Protein AF-A0A8S3EP21-F1 (afdb_monomer)

Radius of gyration: 23.32 Å; Cα contacts (8 Å, |Δi|>4): 367; chains: 1; bounding box: 58×52×62 Å

pLDDT: mean 84.02, std 18.46, range [25.39, 96.81]

Foldseek 3Di:
DVVLVCCCLQCVAVQRVLVVVLVCVVVVNDLDPSNLVSLLCNLQVDQLLVVLLRCLLPQDDNHDGPQNSCVRSVRDDPPPSSVLVSCCNNPNLVVSVVVVPDDPPDDDDDDDDDDPPDPPVPVPPPSPDDADPDPPVVVCSSPQDPDNVSSSVLSVLLVCQQPDPDLVSLLCCCQVVVDAPSSHHPVNLLDLSNVVSNLVPPQLLRCLVCVLSCQQSVNCPPPHPSVVSLLVQLLDLVSCLSNLPALVSLVLSLQCLVVQADPDDGRGGDRDPSNSVSSVNSSVSNLQNDAEPQDAEEDDDDPDPQQVDDAPPPRRRHGNNNVSVSVVCSNVVHHPHYD

Sequence (339 aa):
QAAYNALPEICRIPTHLFMFIKYAHALGQNWGRAQRRAVSKWYTGQNASKLAMAITKYQNREGYSHRDILRLAHPATKDPLLCFLFDYITHGYAKAVENLNKPKESTRDDQSNDTTMEVNPEALEKTANLDDENEENEEIIKKKFVTIEQLKEFIGIVEKAKISTDEQELIAAIRQHHLVREHLPTNVLGSQSIWSALLENMPLTAMIRNLGKMSEIDLLKANSDAEGLVVKRLKNREQLQRARIHPFNVLVALETYKRGKGFKGKLEWKINSNVQTALEEAFYLSFKYVKPTNQRYLIGLDVSGSMSSSTINGSPTITPAVGSVAMCMVTVRTEPYTK

Nearest PDB structures (foldseek):
  1yvp-assembly2_B  TM=8.807E-01  e=3.274E-18  Xenopus laevis
  2i91-assembly1_A  TM=9.126E-01  e=1.205E-17  Xenopus laevis
  1yvp-assembly1_A  TM=8.868E-01  e=7.278E-18  Xenopus laevis
  2i91-assembly2_B  TM=9.051E-01  e=2.082E-17  Xenopus laevis
  2nvo-assembly1_A  TM=8.279E-01  e=9.750E-14  Deinococcus radiodurans

Structure (mmCIF, N/CA/C/O backbone):
data_AF-A0A8S3EP21-F1
#
_entry.id   AF-A0A8S3EP21-F1
#
loop_
_atom_site.group_PDB
_atom_site.id
_atom_site.type_symbol
_atom_site.label_atom_id
_atom_site.label_alt_id
_atom_site.label_comp_id
_atom_site.label_asym_id
_atom_site.label_entity_id
_atom_site.label_seq_id
_atom_site.pdbx_PDB_ins_code
_atom_site.Cartn_x
_atom_site.Cartn_y
_atom_site.Cartn_z
_atom_site.occupancy
_atom_site.B_iso_or_equiv
_atom_site.auth_seq_id
_atom_site.auth_comp_id
_atom_site.auth_asym_id
_atom_site.auth_atom_id
_atom_site.pdbx_PDB_model_num
ATOM 1 N N . GLN A 1 1 ? 5.538 -18.781 -24.351 1.00 77.94 1 GLN A N 1
ATOM 2 C CA . GLN A 1 1 ? 5.186 -17.455 -24.911 1.00 77.94 1 GLN A CA 1
ATOM 3 C C . GLN A 1 1 ? 3.947 -16.846 -24.248 1.00 77.94 1 GLN A C 1
ATOM 5 O O . GLN A 1 1 ? 4.048 -15.718 -23.789 1.00 77.94 1 GLN A O 1
ATOM 10 N N . ALA A 1 2 ? 2.824 -17.571 -24.134 1.00 89.00 2 ALA A N 1
ATOM 11 C CA . ALA A 1 2 ? 1.587 -17.057 -23.522 1.00 89.00 2 ALA A CA 1
ATOM 12 C C . ALA A 1 2 ? 1.776 -16.486 -22.099 1.00 89.00 2 ALA A C 1
ATOM 14 O O . ALA A 1 2 ? 1.357 -15.364 -21.840 1.00 89.00 2 ALA A O 1
ATOM 15 N N . ALA A 1 3 ? 2.506 -17.190 -21.224 1.00 88.56 3 ALA A N 1
ATOM 16 C CA . ALA A 1 3 ? 2.791 -16.718 -19.863 1.00 88.56 3 ALA A CA 1
ATOM 17 C C . ALA A 1 3 ? 3.493 -15.344 -19.821 1.00 88.56 3 ALA A C 1
ATOM 19 O O . ALA A 1 3 ? 3.127 -14.483 -19.032 1.00 88.56 3 ALA A O 1
ATOM 20 N N . TYR A 1 4 ? 4.467 -15.106 -20.708 1.00 91.50 4 TYR A N 1
ATOM 21 C CA . TYR A 1 4 ? 5.163 -13.817 -20.789 1.00 91.50 4 TYR A CA 1
ATOM 22 C C . TYR A 1 4 ? 4.302 -12.706 -21.397 1.00 91.50 4 TYR A C 1
ATOM 24 O O . TYR A 1 4 ? 4.497 -11.540 -21.066 1.00 91.50 4 TYR A O 1
ATOM 32 N N . ASN A 1 5 ? 3.352 -13.047 -22.271 1.00 89.25 5 ASN A N 1
ATOM 33 C CA . ASN A 1 5 ? 2.430 -12.067 -22.840 1.00 89.25 5 ASN A CA 1
ATOM 34 C C . ASN A 1 5 ? 1.431 -11.554 -21.789 1.00 89.25 5 ASN A C 1
ATOM 36 O O . ASN A 1 5 ? 1.095 -10.377 -21.826 1.00 89.25 5 ASN A O 1
ATOM 40 N N . ALA A 1 6 ? 1.033 -12.399 -20.832 1.00 91.62 6 ALA A N 1
ATOM 41 C CA . ALA A 1 6 ? 0.159 -12.031 -19.714 1.00 91.62 6 ALA A CA 1
ATOM 42 C C . ALA A 1 6 ? 0.880 -11.256 -18.589 1.00 91.62 6 ALA A C 1
ATOM 44 O O . ALA A 1 6 ? 0.248 -10.795 -17.639 1.00 91.62 6 ALA A O 1
ATOM 45 N N . LEU A 1 7 ? 2.210 -11.098 -18.668 1.00 90.31 7 LEU A N 1
ATOM 46 C CA . LEU A 1 7 ? 3.007 -10.477 -17.607 1.00 90.31 7 LEU A CA 1
ATOM 47 C C . LEU A 1 7 ? 2.536 -9.053 -17.241 1.00 90.31 7 LEU A C 1
ATOM 49 O O . LEU A 1 7 ? 2.425 -8.788 -16.047 1.00 90.31 7 LEU A O 1
ATOM 53 N N . PRO A 1 8 ? 2.221 -8.138 -18.185 1.00 88.00 8 PRO A N 1
ATOM 54 C CA . PRO A 1 8 ? 1.735 -6.798 -17.837 1.00 88.00 8 PRO A CA 1
ATOM 55 C C . PRO A 1 8 ? 0.382 -6.792 -17.112 1.00 88.00 8 PRO A C 1
ATOM 57 O O . PRO A 1 8 ? 0.152 -5.930 -16.268 1.00 88.00 8 PRO A O 1
ATOM 60 N N . GLU A 1 9 ? -0.487 -7.763 -17.400 1.00 86.31 9 GLU A N 1
ATOM 61 C CA . GLU A 1 9 ? -1.822 -7.879 -16.795 1.00 86.31 9 GLU A CA 1
ATOM 62 C C . GLU A 1 9 ? -1.757 -8.431 -15.362 1.00 86.31 9 GLU A C 1
ATOM 64 O O . GLU A 1 9 ? -2.497 -7.999 -14.473 1.00 86.31 9 GLU A O 1
ATOM 69 N N . ILE A 1 10 ? -0.842 -9.376 -15.120 1.00 89.25 10 ILE A N 1
ATOM 70 C CA . ILE A 1 10 ? -0.650 -10.021 -13.814 1.00 89.25 10 ILE A CA 1
ATOM 71 C C . ILE A 1 10 ? 0.240 -9.154 -12.911 1.00 89.25 10 ILE A C 1
ATOM 73 O O . ILE A 1 10 ? -0.091 -8.857 -11.756 1.00 89.25 10 ILE A O 1
ATOM 77 N N . CYS A 1 11 ? 1.389 -8.710 -13.424 1.00 91.62 11 CYS A N 1
ATOM 78 C CA . CYS A 1 11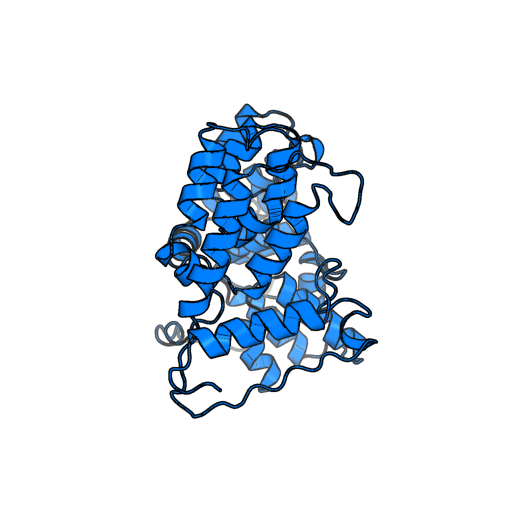 ? 2.366 -7.935 -12.669 1.00 91.62 11 CYS A CA 1
ATOM 79 C C . CYS A 1 11 ? 2.021 -6.442 -12.671 1.00 91.62 11 CYS A C 1
ATOM 81 O O . CYS A 1 11 ? 2.746 -5.628 -13.218 1.00 91.62 11 CYS A O 1
ATOM 83 N N . ARG A 1 12 ? 0.919 -6.051 -12.038 1.00 84.94 12 ARG A N 1
ATOM 84 C CA . ARG A 1 12 ? 0.411 -4.665 -12.100 1.00 84.94 12 ARG A CA 1
ATOM 85 C C . ARG A 1 12 ? 1.266 -3.632 -11.359 1.00 84.94 12 ARG A C 1
ATOM 87 O O . ARG A 1 12 ? 1.253 -2.456 -11.714 1.00 84.94 12 ARG A O 1
ATOM 94 N N . ILE A 1 13 ? 2.007 -4.064 -10.337 1.00 89.12 13 ILE A N 1
ATOM 95 C CA . ILE A 1 13 ? 2.903 -3.222 -9.527 1.00 89.12 13 ILE A CA 1
ATOM 96 C C . ILE A 1 13 ? 4.311 -3.833 -9.442 1.00 89.12 13 ILE A C 1
ATOM 98 O O . ILE A 1 13 ? 4.450 -5.051 -9.605 1.00 89.12 13 ILE A O 1
ATOM 102 N N . PRO A 1 14 ? 5.352 -3.041 -9.104 1.00 92.56 14 PRO A N 1
ATOM 103 C CA . PRO A 1 14 ? 6.722 -3.540 -8.970 1.00 92.56 14 PRO A CA 1
ATOM 104 C C . PRO A 1 14 ? 6.869 -4.755 -8.053 1.00 92.56 14 PRO A C 1
ATOM 106 O O . PRO A 1 14 ? 7.599 -5.683 -8.383 1.00 92.56 14 PRO A O 1
ATOM 109 N N . THR A 1 15 ? 6.123 -4.810 -6.944 1.00 90.38 15 THR A N 1
ATOM 110 C CA . THR A 1 15 ? 6.132 -5.965 -6.032 1.00 90.38 15 THR A CA 1
ATOM 111 C C . THR A 1 15 ? 5.784 -7.270 -6.749 1.00 90.38 15 THR A C 1
ATOM 113 O O . THR A 1 15 ? 6.448 -8.276 -6.527 1.00 90.38 15 THR A O 1
ATOM 116 N N . HIS A 1 16 ? 4.783 -7.267 -7.638 1.00 93.75 16 HIS A N 1
ATOM 117 C CA . HIS A 1 16 ? 4.395 -8.467 -8.386 1.00 93.75 16 HIS A CA 1
ATOM 118 C C . HIS A 1 16 ? 5.477 -8.865 -9.390 1.00 93.75 16 HIS A C 1
ATOM 120 O O . HIS A 1 16 ? 5.743 -10.051 -9.561 1.00 93.75 16 HIS A O 1
ATOM 126 N N . LEU A 1 17 ? 6.115 -7.884 -10.038 1.00 95.19 17 LEU A N 1
ATOM 127 C CA . LEU A 1 17 ? 7.221 -8.133 -10.959 1.00 95.19 17 LEU A CA 1
ATOM 128 C C . LEU A 1 17 ? 8.426 -8.739 -10.227 1.00 95.19 17 LEU A C 1
ATOM 130 O O . LEU A 1 17 ? 8.974 -9.742 -10.673 1.00 95.19 17 LEU A O 1
ATOM 134 N N . PHE A 1 18 ? 8.828 -8.167 -9.091 1.00 96.06 18 PHE A N 1
ATOM 135 C CA . PHE A 1 18 ? 9.949 -8.682 -8.301 1.00 96.06 18 PHE A CA 1
ATOM 136 C C . PHE A 1 18 ? 9.649 -10.067 -7.725 1.00 96.06 18 PHE A C 1
ATOM 138 O O . PHE A 1 18 ? 10.509 -10.943 -7.759 1.00 96.06 18 PHE A O 1
ATOM 145 N N . MET A 1 19 ? 8.412 -10.301 -7.284 1.00 94.56 19 MET A N 1
ATOM 146 C CA . MET A 1 19 ? 7.954 -11.617 -6.846 1.00 94.56 19 MET A CA 1
ATOM 147 C C . MET A 1 19 ? 7.993 -12.643 -7.985 1.00 94.56 19 MET A C 1
ATOM 149 O O . MET A 1 19 ? 8.510 -13.742 -7.796 1.00 94.56 19 MET A O 1
ATOM 153 N N . PHE A 1 20 ? 7.523 -12.279 -9.183 1.00 95.00 20 PHE A N 1
ATOM 154 C CA . PHE A 1 20 ? 7.635 -13.121 -10.375 1.00 95.00 20 PHE A CA 1
ATOM 155 C C . PHE A 1 20 ? 9.095 -13.487 -10.669 1.00 95.00 20 PHE A C 1
ATOM 157 O O . PHE A 1 20 ? 9.397 -14.658 -10.878 1.00 95.00 20 PHE A O 1
ATOM 164 N N . ILE A 1 21 ? 10.010 -12.514 -10.633 1.00 94.62 21 ILE A N 1
ATOM 165 C CA . ILE A 1 21 ? 11.438 -12.741 -10.900 1.00 94.62 21 ILE A CA 1
ATOM 166 C C . ILE A 1 21 ? 12.061 -13.649 -9.835 1.00 94.62 21 ILE A C 1
ATOM 168 O O . ILE A 1 21 ? 12.769 -14.591 -10.189 1.00 94.62 21 ILE A O 1
ATOM 172 N N . LYS A 1 22 ? 11.753 -13.423 -8.552 1.00 94.69 22 LYS A N 1
ATOM 173 C CA . LYS A 1 22 ? 12.195 -14.279 -7.444 1.00 94.69 22 LYS A CA 1
ATOM 174 C C . LYS A 1 22 ? 11.755 -15.727 -7.645 1.00 94.69 22 LYS A C 1
ATOM 176 O O . LYS A 1 22 ? 12.577 -16.632 -7.518 1.00 94.69 22 LYS A O 1
ATOM 181 N N . TYR A 1 23 ? 10.482 -15.954 -7.970 1.00 94.81 23 TYR A N 1
ATOM 182 C CA . TYR A 1 23 ? 9.971 -17.306 -8.196 1.00 94.81 23 TYR A CA 1
ATOM 183 C C . TYR A 1 23 ? 10.526 -17.936 -9.472 1.00 94.81 23 TYR A C 1
ATOM 185 O O . TYR A 1 23 ? 10.895 -19.104 -9.446 1.00 94.81 23 TYR A O 1
ATOM 193 N N . ALA A 1 24 ? 10.658 -17.178 -10.562 1.00 92.44 24 ALA A N 1
ATOM 194 C CA . ALA A 1 24 ? 11.292 -17.666 -11.783 1.00 92.44 24 ALA A CA 1
ATOM 195 C C . ALA A 1 24 ? 12.728 -18.139 -11.502 1.00 92.44 24 ALA A C 1
ATOM 197 O O . ALA A 1 24 ? 13.085 -19.262 -11.856 1.00 92.44 24 ALA A O 1
ATOM 198 N N . HIS A 1 25 ? 13.515 -17.332 -10.785 1.00 91.69 25 HIS A N 1
ATOM 199 C CA . HIS A 1 25 ? 14.870 -17.693 -10.374 1.00 91.69 25 HIS A CA 1
ATOM 200 C C . HIS A 1 25 ? 14.891 -18.929 -9.460 1.00 91.69 25 HIS A C 1
ATOM 202 O O . HIS A 1 25 ? 15.683 -19.841 -9.679 1.00 91.69 25 HIS A O 1
ATOM 208 N N . ALA A 1 26 ? 13.995 -19.006 -8.468 1.00 92.94 26 ALA A N 1
ATOM 209 C CA . ALA A 1 26 ? 13.882 -20.166 -7.577 1.00 92.94 26 ALA A CA 1
ATOM 210 C C . ALA A 1 26 ? 13.518 -21.467 -8.319 1.00 92.94 26 ALA A C 1
ATOM 212 O O . ALA A 1 26 ? 13.905 -22.549 -7.889 1.00 92.94 26 ALA A O 1
ATOM 213 N N . LEU A 1 27 ? 12.814 -21.362 -9.450 1.00 94.00 27 LEU A N 1
ATOM 214 C CA . LEU A 1 27 ? 12.491 -22.475 -10.348 1.00 94.00 27 LEU A CA 1
ATOM 215 C C . LEU A 1 27 ? 13.606 -22.777 -11.370 1.00 94.00 27 LEU A C 1
ATOM 217 O O . LEU A 1 27 ? 13.388 -23.542 -12.309 1.00 94.00 27 LEU A O 1
ATOM 221 N N . GLY A 1 28 ? 14.786 -22.167 -11.227 1.00 90.56 28 GLY A N 1
ATOM 222 C CA . GLY A 1 28 ? 15.932 -22.375 -12.115 1.00 90.56 28 GLY A CA 1
ATOM 223 C C . GLY A 1 28 ? 15.832 -21.656 -13.464 1.00 90.56 28 GLY A C 1
ATOM 224 O O . GLY A 1 28 ? 16.616 -21.943 -14.369 1.00 90.56 28 GLY A O 1
ATOM 225 N N . GLN A 1 29 ? 14.883 -20.727 -13.637 1.00 88.44 29 GLN A N 1
ATOM 226 C CA . GLN A 1 29 ? 14.823 -19.906 -14.845 1.00 88.44 29 GLN A CA 1
ATOM 227 C C . GLN A 1 29 ? 15.913 -18.836 -14.806 1.00 88.44 29 GLN A C 1
ATOM 229 O O . GLN A 1 29 ? 15.960 -17.990 -13.912 1.00 88.44 29 GLN A O 1
ATOM 234 N N . ASN A 1 30 ? 16.764 -18.855 -15.828 1.00 87.69 30 ASN A N 1
ATOM 235 C CA . ASN A 1 30 ? 17.779 -17.835 -16.057 1.00 87.69 30 ASN A CA 1
ATOM 236 C C . ASN A 1 30 ? 17.255 -16.738 -16.992 1.00 87.69 30 ASN A C 1
ATOM 238 O O . ASN A 1 30 ? 16.253 -16.905 -17.688 1.00 87.69 30 ASN A O 1
ATOM 242 N N . TRP A 1 31 ? 17.981 -15.620 -17.069 1.00 91.81 31 TRP A N 1
ATOM 243 C CA . TRP A 1 31 ? 17.660 -14.481 -17.936 1.00 91.81 31 TRP A CA 1
ATOM 244 C C . TRP A 1 31 ? 17.841 -14.790 -19.428 1.00 91.81 31 TRP A C 1
ATOM 246 O O . TRP A 1 31 ? 18.751 -14.285 -20.081 1.00 91.81 31 TRP A O 1
ATOM 256 N N . GLY A 1 32 ? 16.952 -15.605 -19.993 1.00 91.50 32 GLY A N 1
ATOM 257 C CA . GLY A 1 32 ? 16.868 -15.874 -21.425 1.00 91.50 32 GLY A CA 1
ATOM 258 C C . GLY A 1 32 ? 16.260 -14.710 -22.217 1.00 91.50 32 GLY A C 1
ATOM 259 O O . GLY A 1 32 ? 15.694 -13.763 -21.663 1.00 91.50 32 GLY A O 1
ATOM 260 N N . ARG A 1 33 ? 16.327 -14.796 -23.552 1.00 92.56 33 ARG A N 1
ATOM 261 C CA . ARG A 1 33 ? 15.808 -13.760 -24.469 1.00 92.56 33 ARG A CA 1
ATOM 262 C C . ARG A 1 33 ? 14.326 -13.440 -24.218 1.00 92.56 33 ARG A C 1
ATOM 264 O O . ARG A 1 33 ? 13.946 -12.273 -24.254 1.00 92.56 33 ARG A O 1
ATOM 271 N N . ALA A 1 34 ? 13.507 -14.458 -23.940 1.00 92.38 34 ALA A N 1
ATOM 272 C CA . ALA A 1 34 ? 12.074 -14.294 -23.696 1.00 92.38 34 ALA A CA 1
ATOM 273 C C . ALA A 1 34 ? 11.788 -13.487 -22.419 1.00 92.38 34 ALA A C 1
ATOM 275 O O . ALA A 1 34 ? 11.029 -12.522 -22.473 1.00 92.38 34 ALA A O 1
ATOM 276 N N . GLN A 1 35 ? 12.447 -13.823 -21.304 1.00 93.81 35 GLN A N 1
ATOM 277 C CA . GLN A 1 35 ? 12.286 -13.107 -20.038 1.00 93.81 35 GLN A CA 1
ATOM 278 C C . GLN A 1 35 ? 12.766 -11.660 -20.139 1.00 93.81 35 GLN A C 1
ATOM 280 O O . GLN A 1 35 ? 12.032 -10.757 -19.745 1.00 93.81 35 GLN A O 1
ATOM 285 N N . ARG A 1 36 ? 13.946 -11.422 -20.733 1.00 95.06 36 ARG A N 1
ATOM 286 C CA . ARG A 1 36 ? 14.453 -10.058 -20.962 1.00 95.06 36 ARG A CA 1
ATOM 287 C C . ARG A 1 36 ? 13.463 -9.226 -21.770 1.00 95.06 36 ARG A C 1
ATOM 289 O O . ARG A 1 36 ? 13.109 -8.132 -21.353 1.00 95.06 36 ARG A O 1
ATOM 296 N N . ARG A 1 37 ? 12.941 -9.770 -22.877 1.00 94.62 37 ARG A N 1
ATOM 297 C CA . ARG A 1 37 ? 11.952 -9.075 -23.717 1.00 94.62 37 ARG A CA 1
ATOM 298 C C . ARG A 1 37 ? 10.654 -8.780 -22.963 1.00 94.62 37 ARG A C 1
ATOM 300 O O . ARG A 1 37 ? 10.127 -7.680 -23.091 1.00 94.62 37 ARG A O 1
ATOM 307 N N . ALA A 1 38 ? 10.142 -9.740 -22.195 1.00 94.94 38 ALA A N 1
ATOM 308 C CA . ALA A 1 38 ? 8.898 -9.583 -21.446 1.00 94.94 38 ALA A CA 1
ATOM 309 C C . ALA A 1 38 ? 9.020 -8.520 -20.348 1.00 94.94 38 ALA A C 1
ATOM 311 O O . ALA A 1 38 ? 8.172 -7.637 -20.245 1.00 94.94 38 ALA A O 1
ATOM 312 N N . VAL A 1 39 ? 10.107 -8.566 -19.573 1.00 95.50 39 VAL A N 1
ATOM 313 C CA . VAL A 1 39 ? 10.380 -7.586 -18.517 1.00 95.50 39 VAL A CA 1
ATOM 314 C C . VAL A 1 39 ? 10.677 -6.211 -19.114 1.00 95.50 39 VAL A C 1
ATOM 316 O O . VAL A 1 39 ? 10.164 -5.217 -18.613 1.00 95.50 39 VAL A O 1
ATOM 319 N N . SER A 1 40 ? 11.420 -6.125 -20.219 1.00 95.44 40 SER A N 1
ATOM 320 C CA . SER A 1 40 ? 11.638 -4.842 -20.898 1.00 95.44 40 SER A CA 1
ATOM 321 C C . SER A 1 40 ? 10.335 -4.234 -21.399 1.00 95.44 40 SER A C 1
ATOM 323 O O . SER A 1 40 ? 10.082 -3.063 -21.130 1.00 95.44 40 SER A O 1
A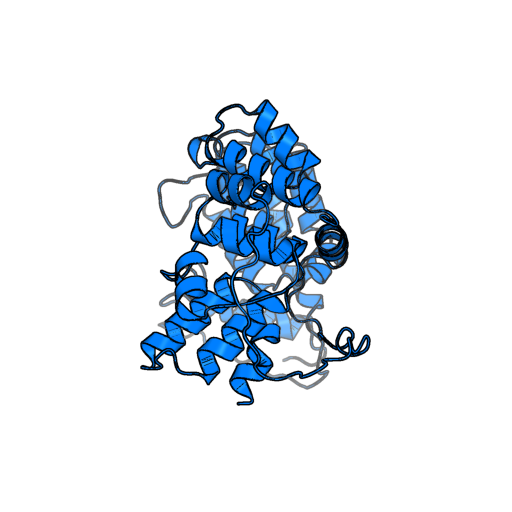TOM 325 N N . LYS A 1 41 ? 9.461 -5.036 -22.025 1.00 94.81 41 LYS A N 1
ATOM 326 C CA . LYS A 1 41 ? 8.119 -4.595 -22.435 1.00 94.81 41 LYS A CA 1
ATOM 327 C C . LYS A 1 41 ? 7.283 -4.124 -21.243 1.00 94.81 41 LYS A C 1
ATOM 329 O O . LYS A 1 41 ? 6.510 -3.183 -21.382 1.00 94.81 41 LYS A O 1
ATOM 334 N N . TRP A 1 42 ? 7.445 -4.755 -20.079 1.00 95.31 42 TRP A N 1
ATOM 335 C CA . TRP A 1 42 ? 6.755 -4.333 -18.866 1.00 95.31 42 TRP A CA 1
ATOM 336 C C . TRP A 1 42 ? 7.117 -2.907 -18.460 1.00 95.31 42 TRP A C 1
ATOM 338 O O . TRP A 1 42 ? 6.217 -2.190 -18.060 1.00 95.31 42 TRP A O 1
ATOM 348 N N . TYR A 1 43 ? 8.383 -2.488 -18.571 1.00 95.69 43 TYR A N 1
ATOM 349 C CA . TYR A 1 43 ? 8.792 -1.110 -18.264 1.00 95.69 43 TYR A CA 1
ATOM 350 C C . TYR A 1 43 ? 8.418 -0.130 -19.374 1.00 95.69 43 TYR A C 1
ATOM 352 O O . TYR A 1 43 ? 7.892 0.942 -19.089 1.00 95.69 43 TYR A O 1
ATOM 360 N N . THR A 1 44 ? 8.692 -0.483 -20.632 1.00 94.94 44 THR A N 1
ATOM 361 C CA . THR A 1 44 ? 8.493 0.428 -21.770 1.00 94.94 44 THR A CA 1
ATOM 362 C C . THR A 1 44 ? 7.025 0.633 -22.128 1.00 94.94 44 THR A C 1
ATOM 364 O O . THR A 1 44 ? 6.695 1.627 -22.760 1.00 94.94 44 THR A O 1
ATOM 367 N N . GLY A 1 45 ? 6.142 -0.282 -21.718 1.00 91.19 45 GLY A N 1
ATOM 368 C CA . GLY A 1 45 ? 4.696 -0.151 -21.883 1.00 91.19 45 GLY A CA 1
ATOM 369 C C . GLY A 1 45 ? 3.994 0.650 -20.782 1.00 91.19 45 GLY A C 1
ATOM 370 O O . GLY A 1 45 ? 2.778 0.803 -20.851 1.00 91.19 45 GLY A O 1
ATOM 371 N N . GLN A 1 46 ? 4.705 1.129 -19.754 1.00 88.94 46 GLN A N 1
ATOM 372 C CA . GLN A 1 46 ? 4.087 1.924 -18.687 1.00 88.94 46 GLN A CA 1
ATOM 373 C C . GLN A 1 46 ? 3.958 3.387 -19.089 1.00 88.94 46 GLN A C 1
ATOM 375 O O . GLN A 1 46 ? 4.841 3.960 -19.721 1.00 88.94 46 GLN A O 1
ATOM 380 N N . ASN A 1 47 ? 2.907 4.032 -18.589 1.00 90.06 47 ASN A N 1
ATOM 381 C CA . ASN A 1 47 ? 2.856 5.486 -18.532 1.00 90.06 47 ASN A CA 1
ATOM 382 C C . ASN A 1 47 ? 3.950 6.004 -17.577 1.00 90.06 47 ASN A C 1
ATOM 384 O O . ASN A 1 47 ? 4.064 5.525 -16.444 1.00 90.06 47 ASN A O 1
ATOM 388 N N . ALA A 1 48 ? 4.726 6.999 -18.015 1.00 90.88 48 ALA A N 1
ATOM 389 C CA . ALA A 1 48 ? 5.853 7.530 -17.252 1.00 90.88 48 ALA A CA 1
ATOM 390 C C . ALA A 1 48 ? 5.455 8.049 -15.862 1.00 90.88 48 ALA A C 1
ATOM 392 O O . ALA A 1 48 ? 6.176 7.825 -14.893 1.00 90.88 48 ALA A O 1
ATOM 393 N N . SER A 1 49 ? 4.278 8.662 -15.724 1.00 88.19 49 SER A N 1
ATOM 394 C CA . SER A 1 49 ? 3.804 9.172 -14.436 1.00 88.19 49 SER A CA 1
ATOM 395 C C . SER A 1 49 ? 3.435 8.069 -13.455 1.00 88.19 49 SER A C 1
ATOM 397 O O . SER A 1 49 ? 3.816 8.118 -12.281 1.00 88.19 49 SER A O 1
ATOM 399 N N . LYS A 1 50 ? 2.765 7.023 -13.948 1.00 87.56 50 LYS A N 1
ATOM 400 C CA . LYS A 1 50 ? 2.489 5.818 -13.158 1.00 87.56 50 LYS A CA 1
ATOM 401 C C . LYS A 1 50 ? 3.789 5.125 -12.750 1.00 87.56 50 LYS A C 1
ATOM 403 O O . LYS A 1 50 ? 3.933 4.737 -11.590 1.00 87.56 50 LYS A O 1
ATOM 408 N N . LEU A 1 51 ? 4.743 5.005 -13.676 1.00 91.56 51 LEU A N 1
ATOM 409 C CA . LEU A 1 51 ? 6.033 4.385 -13.395 1.00 91.56 51 LEU A CA 1
ATOM 410 C C . LEU A 1 51 ? 6.825 5.189 -12.360 1.00 91.56 51 LEU A C 1
ATOM 412 O O . LEU A 1 51 ? 7.322 4.587 -11.416 1.00 91.56 51 LEU A O 1
ATOM 416 N N . ALA A 1 52 ? 6.881 6.518 -12.475 1.00 93.06 52 ALA A N 1
ATOM 417 C CA . ALA A 1 52 ? 7.569 7.395 -11.528 1.00 93.06 52 ALA A CA 1
ATOM 418 C C . ALA A 1 52 ? 7.070 7.189 -10.091 1.00 93.06 52 ALA A C 1
ATOM 420 O O . ALA A 1 52 ? 7.867 6.922 -9.197 1.00 93.06 52 ALA A O 1
ATOM 421 N N . MET A 1 53 ? 5.749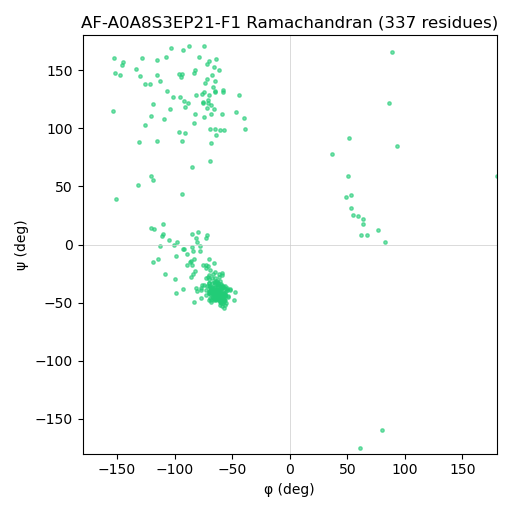 7.214 -9.885 1.00 89.44 53 MET A N 1
ATOM 422 C CA . MET A 1 53 ? 5.148 6.943 -8.575 1.00 89.44 53 MET A CA 1
ATOM 423 C C . MET A 1 53 ? 5.451 5.517 -8.085 1.00 89.44 53 MET A C 1
ATOM 425 O O . MET A 1 53 ? 5.711 5.294 -6.902 1.00 89.44 53 MET A O 1
ATOM 429 N N . ALA A 1 54 ? 5.424 4.527 -8.981 1.00 90.38 54 ALA A N 1
ATOM 430 C CA . ALA A 1 54 ? 5.668 3.135 -8.625 1.00 90.38 54 ALA A CA 1
ATOM 431 C C . ALA A 1 54 ? 7.124 2.883 -8.195 1.00 90.38 54 ALA A C 1
ATOM 433 O O . ALA A 1 54 ? 7.342 2.232 -7.173 1.00 90.38 54 ALA A O 1
ATOM 434 N N . ILE A 1 55 ? 8.109 3.413 -8.929 1.00 93.12 55 ILE A N 1
ATOM 435 C CA . ILE A 1 55 ? 9.536 3.199 -8.636 1.00 93.12 55 ILE A CA 1
ATOM 436 C C . ILE A 1 55 ? 9.975 3.927 -7.364 1.00 93.12 55 ILE A C 1
ATOM 438 O O . ILE A 1 55 ? 10.820 3.415 -6.628 1.00 93.12 55 ILE A O 1
ATOM 442 N N . THR A 1 56 ? 9.391 5.094 -7.068 1.00 92.81 56 THR A N 1
ATOM 443 C CA . THR A 1 56 ? 9.724 5.850 -5.856 1.00 92.81 56 THR A CA 1
ATOM 444 C C . THR A 1 56 ? 9.090 5.234 -4.616 1.00 92.81 56 THR A C 1
ATOM 446 O O . THR A 1 56 ? 9.724 5.221 -3.560 1.00 92.81 56 THR A O 1
ATOM 449 N N . LYS A 1 57 ? 7.883 4.668 -4.751 1.00 90.31 57 LYS A N 1
ATOM 450 C CA . LYS A 1 57 ? 7.155 3.977 -3.678 1.00 90.31 57 LYS A CA 1
ATOM 451 C C . LYS A 1 57 ? 7.695 2.570 -3.391 1.00 90.31 57 LYS A C 1
ATOM 453 O O . LYS A 1 57 ? 7.771 2.150 -2.236 1.00 90.31 57 LYS A O 1
ATOM 458 N N . TYR A 1 58 ? 8.068 1.822 -4.428 1.00 91.25 58 TYR A N 1
ATOM 459 C CA . TYR A 1 58 ? 8.498 0.421 -4.343 1.00 91.25 58 TYR A CA 1
ATOM 460 C C . TYR A 1 58 ? 9.942 0.236 -4.824 1.00 91.25 58 TYR A C 1
ATOM 462 O O . TYR A 1 58 ? 10.218 -0.593 -5.683 1.00 91.25 58 TYR A O 1
ATOM 470 N N . GLN A 1 59 ? 10.881 0.979 -4.234 1.00 90.25 59 GLN A N 1
ATOM 471 C CA . GLN A 1 59 ? 12.293 0.989 -4.654 1.00 90.25 59 GLN A CA 1
ATOM 472 C C . GLN A 1 59 ? 12.942 -0.404 -4.692 1.00 90.25 59 GLN A C 1
ATOM 474 O O . GLN A 1 59 ? 13.742 -0.702 -5.583 1.00 90.25 59 GLN A O 1
ATOM 479 N N . ASN A 1 60 ? 12.589 -1.257 -3.727 1.00 92.06 60 ASN A N 1
ATOM 480 C CA . ASN A 1 60 ? 12.988 -2.658 -3.667 1.00 92.06 60 ASN A CA 1
ATOM 481 C C . ASN A 1 60 ? 11.889 -3.515 -3.023 1.00 92.06 60 ASN A C 1
ATOM 483 O O . ASN A 1 60 ? 11.194 -3.052 -2.120 1.00 92.06 60 ASN A O 1
ATOM 487 N N . ARG A 1 61 ? 11.720 -4.763 -3.466 1.00 92.00 61 ARG A N 1
ATOM 488 C CA . ARG A 1 61 ? 10.961 -5.825 -2.770 1.00 92.00 61 ARG A CA 1
ATOM 489 C C . ARG A 1 61 ? 11.530 -7.176 -3.177 1.00 92.00 61 ARG A C 1
ATOM 491 O O . ARG A 1 61 ? 12.187 -7.284 -4.205 1.00 92.00 61 ARG A O 1
ATOM 498 N N . GLU A 1 62 ? 11.263 -8.207 -2.379 1.00 91.69 62 GLU A N 1
ATOM 499 C CA . GLU A 1 62 ? 11.633 -9.590 -2.716 1.00 91.69 62 GLU A CA 1
ATOM 500 C C . GLU A 1 62 ? 13.131 -9.794 -3.027 1.00 91.69 62 GLU A C 1
ATOM 502 O O . GLU A 1 62 ? 13.497 -10.727 -3.733 1.00 91.69 62 GLU A O 1
ATOM 507 N N . GLY A 1 63 ? 14.001 -8.927 -2.491 1.00 92.38 63 GLY A N 1
ATOM 508 C CA . GLY A 1 63 ? 15.451 -8.962 -2.719 1.00 92.38 63 GLY A CA 1
ATOM 509 C C . GLY A 1 63 ? 15.933 -8.285 -4.008 1.00 92.38 63 GLY A C 1
ATOM 510 O O . GLY A 1 63 ? 17.132 -8.287 -4.256 1.00 92.38 63 GLY A O 1
ATOM 511 N N . TYR A 1 64 ? 15.041 -7.681 -4.799 1.00 94.94 64 TYR A N 1
ATOM 512 C CA . TYR A 1 64 ? 15.385 -6.986 -6.041 1.00 94.94 64 TYR A CA 1
ATOM 513 C C . TYR A 1 64 ? 15.086 -5.490 -5.955 1.00 94.94 64 TYR A C 1
ATOM 515 O O . TYR A 1 64 ? 14.093 -5.076 -5.350 1.00 94.94 64 TYR A O 1
ATOM 523 N N . SER A 1 65 ? 15.919 -4.683 -6.612 1.00 96.50 65 SER A N 1
ATOM 524 C CA . SER A 1 65 ? 15.638 -3.279 -6.913 1.00 96.50 65 SER A CA 1
ATOM 525 C C . SER A 1 65 ? 15.336 -3.077 -8.398 1.00 96.50 65 SER A C 1
ATOM 527 O O . SER A 1 65 ? 15.726 -3.881 -9.248 1.00 96.50 65 SER A O 1
ATOM 529 N N . HIS A 1 66 ? 14.703 -1.953 -8.744 1.00 96.69 66 HIS A N 1
ATOM 530 C CA . HIS A 1 66 ? 14.517 -1.576 -10.150 1.00 96.69 66 HIS A CA 1
ATOM 531 C C . HIS A 1 66 ? 15.846 -1.505 -10.916 1.00 96.69 66 HIS A C 1
ATOM 533 O O . HIS A 1 66 ? 15.911 -1.918 -12.071 1.00 96.69 66 HIS A O 1
ATOM 539 N N . ARG A 1 67 ? 16.923 -1.057 -10.260 1.00 96.75 67 ARG A N 1
ATOM 540 C CA . ARG A 1 67 ? 18.264 -0.978 -10.847 1.00 96.75 67 ARG A CA 1
ATOM 541 C C . ARG A 1 67 ? 18.790 -2.343 -11.273 1.00 96.75 67 ARG A C 1
ATOM 543 O O . ARG A 1 67 ? 19.347 -2.463 -12.362 1.00 96.75 67 ARG A O 1
ATOM 550 N N . ASP A 1 68 ? 18.593 -3.360 -10.440 1.00 95.38 68 ASP A N 1
ATOM 551 C CA . ASP A 1 68 ? 19.010 -4.729 -10.755 1.00 95.38 68 ASP A CA 1
ATOM 552 C C . ASP A 1 68 ? 18.241 -5.249 -11.967 1.00 95.38 68 ASP A C 1
ATOM 554 O O . ASP A 1 68 ? 18.827 -5.792 -12.900 1.00 95.38 68 ASP A O 1
ATOM 558 N N . ILE A 1 69 ? 16.928 -5.007 -11.999 1.00 95.94 69 ILE A N 1
ATOM 559 C CA . ILE A 1 69 ? 16.080 -5.471 -13.096 1.00 95.94 69 ILE A CA 1
ATOM 560 C C . ILE A 1 69 ? 16.413 -4.759 -14.411 1.00 95.94 69 ILE A C 1
ATOM 562 O O . ILE A 1 69 ? 16.494 -5.419 -15.445 1.00 95.94 69 ILE A O 1
ATOM 566 N N . LEU A 1 70 ? 16.660 -3.447 -14.393 1.00 96.00 70 LEU A N 1
ATOM 567 C CA . LEU A 1 70 ? 17.056 -2.694 -15.589 1.00 96.00 70 LEU A CA 1
ATOM 568 C C . LEU A 1 70 ? 18.396 -3.184 -16.151 1.00 96.00 70 LEU A C 1
ATOM 570 O O . LEU A 1 70 ? 18.530 -3.324 -17.366 1.00 96.00 70 LEU A O 1
ATOM 574 N N . ARG A 1 71 ? 19.356 -3.519 -15.279 1.00 94.56 71 ARG A N 1
ATOM 575 C CA . ARG A 1 71 ? 20.650 -4.095 -15.679 1.00 94.56 71 ARG A CA 1
ATOM 576 C C . ARG A 1 71 ? 20.535 -5.472 -16.321 1.00 94.56 71 ARG A C 1
ATOM 578 O O . ARG A 1 71 ? 21.396 -5.821 -17.112 1.00 94.56 71 ARG A O 1
ATOM 585 N N . LEU A 1 72 ? 19.516 -6.252 -15.967 1.00 94.06 72 LEU A N 1
ATOM 586 C CA . LEU A 1 72 ? 19.330 -7.615 -16.471 1.00 94.06 72 LEU A CA 1
ATOM 587 C C . LEU A 1 72 ? 18.437 -7.656 -17.721 1.00 94.06 72 LEU A C 1
ATOM 589 O O . LEU A 1 72 ? 18.677 -8.438 -18.642 1.00 94.06 72 LEU A O 1
ATOM 593 N N . ALA A 1 73 ? 17.396 -6.822 -17.759 1.00 94.19 73 ALA A N 1
ATOM 594 C CA . ALA A 1 73 ? 16.421 -6.791 -18.845 1.00 94.19 73 ALA A CA 1
ATOM 595 C C . ALA A 1 73 ? 16.858 -5.909 -20.026 1.00 94.19 73 ALA A C 1
ATOM 597 O O . ALA A 1 73 ? 16.468 -6.193 -21.160 1.00 94.19 73 ALA A O 1
ATOM 598 N N . HIS A 1 74 ? 17.679 -4.883 -19.771 1.00 93.38 74 HIS A N 1
ATOM 599 C CA . HIS A 1 74 ? 18.102 -3.874 -20.747 1.00 93.38 74 HIS A CA 1
ATOM 600 C C . HIS A 1 74 ? 16.922 -3.243 -21.519 1.00 93.38 74 HIS A C 1
ATOM 602 O O . HIS A 1 74 ? 16.859 -3.358 -22.746 1.00 93.38 74 HIS A O 1
ATOM 608 N N . PRO A 1 75 ? 15.944 -2.612 -20.836 1.00 94.62 75 PRO A N 1
ATOM 609 C CA . PRO A 1 75 ? 14.866 -1.915 -21.526 1.00 94.62 75 PRO A CA 1
ATOM 610 C C . PRO A 1 75 ? 15.408 -0.698 -22.281 1.00 94.62 75 PRO A C 1
ATOM 612 O O . PRO A 1 75 ? 16.181 0.086 -21.737 1.00 94.62 75 PRO A O 1
ATOM 615 N N . ALA A 1 76 ? 14.960 -0.529 -23.523 1.00 91.38 76 ALA A N 1
ATOM 616 C CA . ALA A 1 76 ? 15.280 0.619 -24.363 1.00 91.38 76 ALA A CA 1
ATOM 617 C C . ALA A 1 76 ? 13.984 1.268 -24.857 1.00 91.38 76 ALA A C 1
ATOM 619 O O . ALA A 1 76 ? 13.036 0.576 -25.229 1.00 91.38 76 ALA A O 1
ATOM 620 N N . THR A 1 77 ? 13.938 2.597 -24.845 1.00 93.25 77 THR A N 1
ATOM 621 C CA . THR A 1 77 ? 12.780 3.391 -25.268 1.00 93.25 77 THR A CA 1
ATOM 622 C C . THR A 1 77 ? 13.240 4.681 -25.938 1.00 93.25 77 THR A C 1
ATOM 624 O O . THR A 1 77 ? 14.363 5.129 -25.721 1.00 93.25 77 THR A O 1
ATOM 627 N N . LYS A 1 78 ? 12.377 5.258 -26.779 1.00 91.31 78 LYS A N 1
ATOM 628 C CA . LYS A 1 78 ? 12.568 6.592 -27.369 1.00 91.31 78 LYS A CA 1
ATOM 629 C C . LYS A 1 78 ? 11.788 7.675 -26.615 1.00 91.31 78 LYS A C 1
ATOM 631 O O . LYS A 1 78 ? 12.003 8.852 -26.884 1.00 91.31 78 LYS A O 1
ATOM 636 N N . ASP A 1 79 ? 10.905 7.283 -25.693 1.00 91.88 79 ASP A N 1
ATOM 637 C CA . ASP A 1 79 ? 10.133 8.206 -24.858 1.00 91.88 79 ASP A CA 1
ATOM 638 C C . ASP A 1 79 ? 11.080 8.973 -23.912 1.00 91.88 79 ASP A C 1
ATOM 640 O O . ASP A 1 79 ? 11.714 8.345 -23.054 1.00 91.88 79 ASP A O 1
ATOM 644 N N . PRO A 1 80 ? 11.181 10.311 -24.034 1.00 91.94 80 PRO A N 1
ATOM 645 C CA . PRO A 1 80 ? 12.067 11.117 -23.203 1.00 91.94 80 PRO A CA 1
ATOM 646 C C . PRO A 1 80 ? 11.804 10.983 -21.697 1.00 91.94 80 PRO A C 1
ATOM 648 O O . PRO A 1 80 ? 12.755 10.988 -20.914 1.00 91.94 80 PRO A O 1
ATOM 651 N N . LEU A 1 81 ? 10.541 10.827 -21.281 1.00 93.31 81 LEU A N 1
ATOM 652 C CA . LEU A 1 81 ? 10.175 10.707 -19.868 1.00 93.31 81 LEU A CA 1
ATOM 653 C C . LEU A 1 81 ? 10.663 9.375 -19.294 1.00 93.31 81 LEU A C 1
ATOM 655 O O . LEU A 1 81 ? 11.284 9.339 -18.231 1.00 93.31 81 LEU A O 1
ATOM 659 N N . LEU A 1 82 ? 10.433 8.275 -20.014 1.00 94.25 82 LEU A N 1
ATOM 660 C CA . LEU A 1 82 ? 10.910 6.955 -19.599 1.00 94.25 82 LEU A CA 1
ATOM 661 C C . LEU A 1 82 ? 12.440 6.860 -19.643 1.00 94.25 82 LEU A C 1
ATOM 663 O O . LEU A 1 82 ? 13.027 6.263 -18.743 1.00 94.25 82 LEU A O 1
ATOM 667 N N . CYS A 1 83 ? 13.090 7.487 -20.629 1.00 93.94 83 CYS A N 1
ATOM 668 C CA . CYS A 1 83 ? 14.549 7.602 -20.671 1.00 93.94 83 CYS A CA 1
ATOM 669 C C . CYS A 1 83 ? 15.098 8.277 -19.409 1.00 93.94 83 CYS A C 1
ATOM 671 O O . CYS A 1 83 ? 16.014 7.740 -18.787 1.00 93.94 83 CYS A O 1
ATOM 673 N N . PHE A 1 84 ? 14.508 9.402 -18.988 1.00 95.06 84 PHE A N 1
ATOM 674 C CA . PHE A 1 84 ? 14.900 10.076 -17.750 1.00 95.06 84 PHE A CA 1
ATOM 675 C C . PHE A 1 84 ? 14.704 9.185 -16.515 1.00 95.06 84 PHE A C 1
ATOM 677 O O . PHE A 1 84 ? 15.589 9.113 -15.663 1.00 95.06 84 PHE A O 1
ATOM 684 N N . LEU A 1 85 ? 13.585 8.455 -16.422 1.00 95.06 85 LEU A N 1
ATOM 685 C CA . LEU A 1 85 ? 13.346 7.530 -15.307 1.00 95.06 85 LEU A CA 1
ATOM 686 C C . LEU A 1 85 ? 14.351 6.383 -15.276 1.00 95.06 85 LEU A C 1
ATOM 688 O O . LEU A 1 85 ? 14.831 6.029 -14.200 1.00 95.06 85 LEU A O 1
ATOM 692 N N . PHE A 1 86 ? 14.676 5.795 -16.427 1.00 95.62 86 PHE A N 1
ATOM 693 C CA . PHE A 1 86 ? 15.672 4.729 -16.495 1.00 95.62 86 PHE A CA 1
ATOM 694 C C . PHE A 1 86 ? 17.042 5.243 -16.061 1.00 95.62 86 PHE A C 1
ATOM 696 O O . PHE A 1 86 ? 17.686 4.588 -15.244 1.00 95.62 86 PHE A O 1
ATOM 703 N N . ASP A 1 87 ? 17.429 6.438 -16.510 1.00 94.56 87 ASP A N 1
ATOM 704 C CA . ASP A 1 87 ? 18.687 7.075 -16.125 1.00 94.56 87 ASP A CA 1
ATOM 705 C C . ASP A 1 87 ? 18.744 7.384 -14.617 1.00 94.56 87 ASP A C 1
ATOM 707 O O . ASP A 1 87 ? 19.726 7.072 -13.936 1.00 94.56 87 ASP A O 1
ATOM 711 N N . TYR A 1 88 ? 17.642 7.895 -14.057 1.00 95.81 88 TYR A N 1
ATOM 712 C CA . TYR A 1 88 ? 17.467 8.097 -12.618 1.00 95.81 88 TYR A CA 1
ATOM 713 C C . TYR A 1 88 ? 17.627 6.791 -11.828 1.00 95.81 88 TYR A C 1
ATOM 715 O O . TYR A 1 88 ? 18.363 6.760 -10.841 1.00 95.81 88 TYR A O 1
ATOM 723 N N . ILE A 1 89 ? 17.002 5.695 -12.266 1.00 95.31 89 ILE A N 1
ATOM 724 C CA . ILE A 1 89 ? 17.102 4.390 -11.594 1.00 95.31 89 ILE A CA 1
ATOM 725 C C . ILE A 1 89 ? 18.539 3.849 -11.640 1.00 95.31 89 ILE A C 1
ATOM 727 O O . ILE A 1 89 ? 19.016 3.250 -10.670 1.00 95.31 89 ILE A O 1
ATOM 731 N N . THR A 1 90 ? 19.242 4.011 -12.763 1.00 94.19 90 THR A N 1
ATOM 732 C CA . THR A 1 90 ? 20.573 3.418 -12.954 1.00 94.19 90 THR A CA 1
ATOM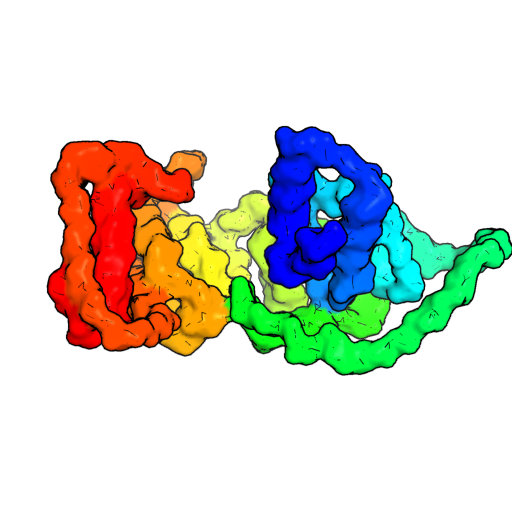 733 C C . THR A 1 90 ? 21.694 4.230 -12.313 1.00 94.19 90 THR A C 1
ATOM 735 O O . THR A 1 90 ? 22.636 3.630 -11.764 1.00 94.19 90 THR A O 1
ATOM 738 N N . HIS A 1 91 ? 21.596 5.562 -12.369 1.00 93.12 91 HIS A N 1
ATOM 739 C CA . HIS A 1 91 ? 22.672 6.497 -12.027 1.00 93.12 91 HIS A CA 1
ATOM 740 C C . HIS A 1 91 ? 22.347 7.449 -10.866 1.00 93.12 91 HIS A C 1
ATOM 742 O O . HIS A 1 91 ? 23.279 8.012 -10.288 1.00 93.12 91 HIS A O 1
ATOM 748 N N . GLY A 1 92 ? 21.078 7.585 -10.478 1.00 93.50 92 GLY A N 1
ATOM 749 C CA . GLY A 1 92 ? 20.616 8.507 -9.437 1.00 93.50 92 GLY A CA 1
ATOM 750 C C . GLY A 1 92 ? 20.252 9.899 -9.968 1.00 93.50 92 GLY A C 1
ATOM 751 O O . GLY A 1 92 ? 20.604 10.272 -11.086 1.00 93.50 92 GLY A O 1
ATOM 752 N N . TYR A 1 93 ? 19.552 10.688 -9.145 1.00 94.00 93 TYR A N 1
ATOM 753 C CA . TYR A 1 93 ? 18.939 11.961 -9.557 1.00 94.00 93 TYR A CA 1
ATOM 754 C C . TYR A 1 93 ? 19.934 12.997 -10.092 1.00 94.00 93 TYR A C 1
ATOM 756 O O . TYR A 1 93 ? 19.717 13.540 -11.171 1.00 94.00 93 TYR A O 1
ATOM 764 N N . ALA A 1 94 ? 21.045 13.238 -9.388 1.00 92.25 94 ALA A N 1
ATOM 765 C CA . ALA A 1 94 ? 22.014 14.261 -9.790 1.00 92.25 94 ALA A CA 1
ATOM 766 C C . ALA A 1 94 ? 22.588 13.998 -11.195 1.00 92.25 94 ALA A C 1
ATOM 768 O O . ALA A 1 94 ? 22.606 14.893 -12.036 1.00 92.25 94 ALA A O 1
ATOM 769 N N . LYS A 1 95 ? 22.977 12.744 -11.467 1.00 92.75 95 LYS A N 1
ATOM 770 C CA . LYS A 1 95 ? 23.501 12.325 -12.775 1.00 92.75 95 LYS A CA 1
ATOM 771 C C . LYS A 1 95 ? 22.429 12.348 -13.858 1.00 92.75 95 LYS A C 1
ATOM 773 O O . LYS A 1 95 ? 22.716 12.778 -14.967 1.00 92.75 95 LYS A O 1
ATOM 778 N N . ALA A 1 96 ? 21.201 11.946 -13.532 1.00 92.12 96 ALA A N 1
ATOM 779 C CA . ALA A 1 96 ? 20.101 11.983 -14.488 1.00 92.12 96 ALA A CA 1
ATOM 780 C C . ALA A 1 96 ? 19.779 13.409 -14.951 1.00 92.12 96 ALA A C 1
ATOM 782 O O . ALA A 1 96 ? 19.562 13.659 -16.134 1.00 92.12 96 ALA A O 1
ATOM 783 N N . VAL A 1 97 ? 19.810 14.373 -14.028 1.00 91.44 97 VAL A N 1
ATOM 784 C CA . VAL A 1 97 ? 19.641 15.792 -14.359 1.00 91.44 97 VAL A CA 1
ATOM 785 C C . VAL A 1 97 ? 20.816 16.329 -15.178 1.00 91.44 97 VAL A C 1
ATOM 787 O O . VAL A 1 97 ? 20.601 17.096 -16.112 1.00 91.44 97 VAL A O 1
ATOM 790 N N . GLU A 1 98 ? 22.047 15.928 -14.861 1.00 90.94 98 GLU A N 1
ATOM 791 C CA . GLU A 1 98 ? 23.233 16.307 -15.637 1.00 90.94 98 GLU A CA 1
ATOM 792 C C . GLU A 1 98 ? 23.156 15.785 -17.080 1.00 90.94 98 GLU A C 1
ATOM 794 O O . GLU A 1 98 ? 23.414 16.527 -18.026 1.00 90.94 98 GLU A O 1
ATOM 799 N N . ASN A 1 99 ? 22.747 14.528 -17.261 1.00 88.38 99 ASN A N 1
ATOM 800 C CA . ASN A 1 99 ? 22.645 13.885 -18.568 1.00 88.38 99 ASN A CA 1
ATOM 801 C C . ASN A 1 99 ? 21.545 14.482 -19.453 1.00 88.38 99 ASN A C 1
ATOM 803 O O . ASN A 1 99 ? 21.707 14.498 -20.670 1.00 88.38 99 ASN A O 1
ATOM 807 N N . LEU A 1 100 ? 20.467 15.023 -18.871 1.00 85.31 100 LEU A N 1
ATOM 808 C CA . LEU A 1 100 ? 19.469 15.794 -19.626 1.00 85.31 100 LEU A CA 1
ATOM 809 C C . LEU A 1 100 ? 20.061 17.056 -20.266 1.00 85.31 100 LEU A C 1
ATOM 811 O O . LEU A 1 100 ? 19.619 17.462 -21.337 1.00 85.31 100 LEU A O 1
ATOM 815 N N . ASN A 1 101 ? 21.042 17.676 -19.607 1.00 73.75 101 ASN A N 1
ATOM 816 C CA . ASN A 1 101 ? 21.637 18.942 -20.034 1.00 73.75 101 ASN A CA 1
ATOM 817 C C . ASN A 1 101 ? 22.834 18.756 -20.979 1.00 73.75 101 ASN A C 1
ATOM 819 O O . ASN A 1 101 ? 23.343 19.739 -21.518 1.00 73.75 101 ASN A O 1
ATOM 823 N N . LYS A 1 102 ? 23.311 17.520 -21.176 1.00 73.69 102 LYS A N 1
ATOM 824 C CA . LYS A 1 102 ? 24.381 17.240 -22.136 1.00 73.69 102 LYS A CA 1
ATOM 825 C C . LYS A 1 102 ? 23.814 17.307 -23.557 1.00 73.69 102 LYS A C 1
ATOM 827 O O . LYS A 1 102 ? 22.792 16.671 -23.826 1.00 73.69 102 LYS A O 1
ATOM 832 N N . PRO A 1 103 ? 24.462 18.029 -24.492 1.00 48.34 103 PRO A N 1
ATOM 833 C CA . PRO A 1 103 ? 24.120 17.895 -25.898 1.00 48.34 103 PRO A CA 1
ATOM 834 C C . PRO A 1 103 ? 24.301 16.426 -26.279 1.00 48.34 103 PRO A C 1
ATOM 836 O O . PRO A 1 103 ? 25.314 15.816 -25.932 1.00 48.34 103 PRO A O 1
ATOM 839 N N . LYS A 1 104 ? 23.307 15.834 -26.951 1.00 50.19 104 LYS A N 1
ATOM 840 C CA . LYS A 1 104 ? 23.457 14.489 -27.511 1.00 50.19 104 LYS A CA 1
ATOM 841 C C . LYS A 1 104 ? 24.601 14.546 -28.519 1.00 50.19 104 LYS A C 1
ATOM 843 O O . LYS A 1 104 ? 24.393 14.981 -29.648 1.00 50.19 104 LYS A O 1
ATOM 848 N N . GLU A 1 105 ? 25.798 14.131 -28.118 1.00 34.84 105 GLU A N 1
ATOM 849 C CA . GLU A 1 105 ? 26.859 13.825 -29.065 1.00 34.84 105 GLU A CA 1
ATOM 850 C C . GLU A 1 105 ? 26.324 12.730 -29.983 1.00 34.84 105 GLU A C 1
ATOM 852 O O . GLU A 1 105 ? 26.045 11.606 -29.555 1.00 34.84 105 GLU A O 1
ATOM 857 N N . SER A 1 106 ? 26.117 13.088 -31.249 1.00 39.12 106 SER A N 1
ATOM 858 C CA . SER A 1 106 ? 25.805 12.151 -32.314 1.00 39.12 106 SER A CA 1
ATOM 859 C C . SER A 1 106 ? 26.926 11.122 -32.379 1.00 39.12 106 SER A C 1
ATOM 861 O O . SER A 1 106 ? 27.985 11.374 -32.953 1.00 39.12 106 SER A O 1
ATOM 863 N N . THR A 1 107 ? 26.716 9.961 -31.777 1.00 29.81 107 THR A N 1
ATOM 864 C CA . THR A 1 107 ? 27.629 8.840 -31.932 1.00 29.81 107 THR A CA 1
ATOM 865 C C . THR A 1 107 ? 26.864 7.615 -32.405 1.00 29.81 107 THR A C 1
ATOM 867 O O . THR A 1 107 ? 26.227 6.907 -31.637 1.00 29.81 107 THR A O 1
ATOM 870 N N . ARG A 1 108 ? 27.057 7.409 -33.713 1.00 31.75 108 ARG A N 1
ATOM 871 C CA . ARG A 1 108 ? 27.149 6.155 -34.467 1.00 31.75 108 ARG A CA 1
ATOM 872 C C . ARG A 1 108 ? 25.851 5.521 -34.958 1.00 31.75 108 ARG A C 1
ATOM 874 O O . ARG A 1 108 ? 24.956 5.165 -34.202 1.00 31.75 108 ARG A O 1
ATOM 881 N N . ASP A 1 109 ? 25.844 5.381 -36.281 1.00 33.78 109 ASP A N 1
ATOM 882 C CA . ASP A 1 109 ? 24.953 4.574 -37.092 1.00 33.78 109 ASP A CA 1
ATOM 883 C C . ASP A 1 109 ? 24.804 3.168 -36.507 1.00 33.78 109 ASP A C 1
ATOM 885 O O . ASP A 1 109 ? 25.749 2.384 -36.526 1.00 33.78 109 ASP A O 1
ATOM 889 N N . ASP A 1 110 ? 23.601 2.836 -36.051 1.00 31.12 110 ASP A N 1
ATOM 890 C CA . ASP A 1 110 ? 23.146 1.453 -35.976 1.00 31.12 110 ASP A CA 1
ATOM 891 C C . ASP A 1 110 ? 21.966 1.309 -36.936 1.00 31.12 110 ASP A C 1
ATOM 893 O O . ASP A 1 110 ? 20.794 1.499 -36.599 1.00 31.12 110 ASP A O 1
ATOM 897 N N . GLN A 1 111 ? 22.300 0.982 -38.184 1.00 36.97 111 GLN A N 1
ATOM 898 C CA . GLN A 1 111 ? 21.370 0.334 -39.094 1.00 36.97 111 GLN A CA 1
ATOM 899 C C . GLN A 1 111 ? 21.043 -1.050 -38.523 1.00 36.97 111 GLN A C 1
ATOM 901 O O . GLN A 1 111 ? 21.799 -2.000 -38.703 1.00 36.97 111 GLN A O 1
ATOM 906 N N . SER A 1 112 ? 19.902 -1.197 -37.849 1.00 33.84 112 SER A N 1
ATOM 907 C CA . SER A 1 112 ? 19.217 -2.491 -37.815 1.00 33.84 112 SER A CA 1
ATOM 908 C C . SER A 1 112 ? 17.708 -2.346 -37.599 1.00 33.84 112 SER A C 1
ATOM 910 O O . SER A 1 112 ? 17.227 -1.900 -36.562 1.00 33.84 112 SER A O 1
ATOM 912 N N . ASN A 1 113 ? 16.999 -2.763 -38.647 1.00 27.86 113 ASN A N 1
ATOM 913 C CA . ASN A 1 113 ? 15.580 -3.077 -38.775 1.00 27.86 113 ASN A CA 1
ATOM 914 C C . ASN A 1 113 ? 14.570 -2.034 -38.297 1.00 27.86 113 ASN A C 1
ATOM 916 O O . ASN A 1 113 ? 14.045 -2.062 -37.184 1.00 27.86 113 ASN A O 1
ATOM 920 N N . ASP A 1 114 ? 14.207 -1.208 -39.276 1.00 28.89 114 ASP A N 1
ATOM 921 C CA . ASP A 1 114 ? 12.864 -0.687 -39.462 1.00 28.89 114 ASP A CA 1
ATOM 922 C C . ASP A 1 114 ? 11.814 -1.775 -39.165 1.00 28.89 114 ASP A C 1
ATOM 924 O O . ASP A 1 114 ? 11.659 -2.782 -39.856 1.00 28.89 114 ASP A O 1
ATOM 928 N N . THR A 1 115 ? 11.126 -1.605 -38.048 1.00 29.19 115 THR A N 1
ATOM 929 C CA . THR A 1 115 ? 9.764 -2.089 -37.888 1.00 29.19 115 THR A CA 1
ATOM 930 C C . THR A 1 115 ? 9.015 -0.901 -37.332 1.00 29.19 115 THR A C 1
ATOM 932 O O . THR A 1 115 ? 8.962 -0.679 -36.121 1.00 29.19 115 THR A O 1
ATOM 935 N N . THR A 1 116 ? 8.513 -0.084 -38.248 1.00 26.31 116 THR A N 1
ATOM 936 C CA . THR A 1 116 ? 7.356 0.777 -38.044 1.00 26.31 116 THR A CA 1
ATOM 937 C C . THR A 1 116 ? 6.311 0.022 -37.218 1.00 26.31 116 THR A C 1
ATOM 939 O O . THR A 1 116 ? 5.585 -0.837 -37.704 1.00 26.31 116 THR A O 1
ATOM 942 N N . MET A 1 117 ? 6.268 0.298 -35.915 1.00 30.41 117 MET A N 1
ATOM 943 C CA . MET A 1 117 ? 5.091 0.006 -35.110 1.00 30.41 117 MET A CA 1
ATOM 944 C C . MET A 1 117 ? 4.237 1.259 -35.173 1.00 30.41 117 MET A C 1
ATOM 946 O O . MET A 1 117 ? 4.480 2.226 -34.450 1.00 30.41 117 MET A O 1
ATOM 950 N N . GLU A 1 118 ? 3.278 1.234 -36.095 1.00 26.30 118 GLU A N 1
ATOM 951 C CA . GLU A 1 118 ? 2.109 2.097 -36.046 1.00 26.30 118 GLU A CA 1
ATOM 952 C C . GLU A 1 118 ? 1.580 2.111 -34.612 1.00 26.30 118 GLU A C 1
ATOM 954 O O . GLU A 1 118 ? 1.394 1.069 -33.972 1.00 26.30 118 GLU A O 1
ATOM 959 N N . VAL A 1 119 ? 1.389 3.319 -34.092 1.00 30.12 119 VAL A N 1
ATOM 960 C CA . VAL A 1 119 ? 0.684 3.540 -32.838 1.00 30.12 119 VAL A CA 1
ATOM 961 C C . VAL A 1 119 ? -0.744 3.077 -33.086 1.00 30.12 119 VAL A C 1
ATOM 963 O O . VAL A 1 119 ? -1.539 3.830 -33.632 1.00 30.12 119 VAL A O 1
ATOM 966 N N . ASN A 1 120 ? -1.052 1.824 -32.750 1.00 29.36 120 ASN A N 1
ATOM 967 C CA . ASN A 1 120 ? -2.422 1.337 -32.758 1.00 29.36 120 ASN A CA 1
ATOM 968 C C . ASN A 1 120 ? -3.142 1.931 -31.530 1.00 29.36 120 ASN A C 1
ATOM 970 O O . ASN A 1 120 ? -2.827 1.522 -30.405 1.00 29.36 120 ASN A O 1
ATOM 974 N N . PRO A 1 121 ? -4.092 2.869 -31.705 1.00 29.92 121 PRO A N 1
ATOM 975 C CA . PRO A 1 121 ? -4.810 3.489 -30.594 1.00 29.92 121 PRO A CA 1
ATOM 976 C C . PRO A 1 121 ? -5.788 2.521 -29.902 1.00 29.92 121 PRO A C 1
ATOM 978 O O . PRO A 1 121 ? -6.250 2.813 -28.804 1.00 29.92 121 PRO A O 1
ATOM 981 N N . GLU A 1 122 ? -6.077 1.353 -30.489 1.00 28.61 122 GLU A N 1
ATOM 982 C CA . GLU A 1 122 ? -7.111 0.418 -30.015 1.00 28.61 122 GLU A CA 1
ATOM 983 C C . GLU A 1 122 ? -6.604 -0.670 -29.049 1.00 28.61 122 GLU A C 1
ATOM 985 O O . GLU A 1 122 ? -7.394 -1.436 -28.497 1.00 28.61 122 GLU A O 1
ATOM 990 N N . ALA A 1 123 ? -5.298 -0.747 -28.763 1.00 27.48 123 ALA A N 1
ATOM 991 C CA . ALA A 1 123 ? -4.768 -1.715 -27.789 1.00 27.48 123 ALA A CA 1
ATOM 992 C C . ALA A 1 123 ? -4.907 -1.266 -26.314 1.00 27.48 123 ALA A C 1
ATOM 994 O O . ALA A 1 123 ? -4.417 -1.948 -25.413 1.00 27.48 123 ALA A O 1
ATOM 995 N N . LEU A 1 124 ? -5.571 -0.133 -26.059 1.00 34.62 124 LEU A N 1
ATOM 996 C CA . LEU A 1 124 ? -5.713 0.489 -24.736 1.00 34.62 124 LEU A CA 1
ATOM 997 C C . LEU A 1 124 ? -7.064 0.235 -24.040 1.00 34.62 124 LEU A C 1
ATOM 999 O O . LEU A 1 124 ? -7.228 0.661 -22.901 1.00 34.62 124 LEU A O 1
ATOM 1003 N N . GLU A 1 125 ? -8.001 -0.499 -24.650 1.00 28.19 125 GLU A N 1
ATOM 1004 C CA . GLU A 1 125 ? -9.377 -0.621 -24.122 1.00 28.19 125 GLU A CA 1
ATOM 1005 C C . GLU A 1 125 ? -9.779 -1.990 -23.546 1.00 28.19 125 GLU A C 1
ATOM 1007 O O . GLU A 1 125 ? -10.936 -2.202 -23.188 1.00 28.19 125 GLU A O 1
ATOM 1012 N N . LYS A 1 126 ? -8.854 -2.939 -23.372 1.00 27.81 126 LYS A N 1
ATOM 1013 C CA . LYS A 1 126 ? -9.185 -4.242 -22.755 1.00 27.81 126 LYS A CA 1
ATOM 1014 C C . LYS A 1 126 ? -8.217 -4.661 -21.655 1.00 27.81 126 LYS A C 1
ATOM 1016 O O . LYS A 1 126 ? -7.745 -5.789 -21.631 1.00 27.81 126 LYS A O 1
ATOM 1021 N N . THR A 1 127 ? -7.966 -3.783 -20.688 1.00 27.25 127 THR A N 1
ATOM 1022 C CA . THR A 1 127 ? -7.468 -4.209 -19.372 1.00 27.25 127 THR A CA 1
ATOM 1023 C C . THR A 1 127 ? -8.660 -4.394 -18.442 1.00 27.25 127 THR A C 1
ATOM 1025 O O . THR A 1 127 ? -9.100 -3.462 -17.773 1.00 27.25 127 THR A O 1
ATOM 1028 N N . ALA A 1 128 ? -9.221 -5.602 -18.427 1.00 25.39 128 ALA A N 1
ATOM 1029 C CA . ALA A 1 128 ? -10.270 -5.980 -17.492 1.00 25.39 128 ALA A CA 1
ATOM 1030 C C . ALA A 1 128 ? -9.710 -6.047 -16.055 1.00 25.39 128 ALA A C 1
ATOM 1032 O O . ALA A 1 128 ? -9.241 -7.076 -15.583 1.00 25.39 128 ALA A O 1
ATOM 1033 N N . ASN A 1 129 ? -9.735 -4.898 -15.382 1.00 39.84 129 ASN A N 1
ATOM 1034 C CA . ASN A 1 129 ? -10.352 -4.696 -14.074 1.00 39.84 129 ASN A CA 1
ATOM 1035 C C . ASN A 1 129 ? -10.247 -5.842 -13.049 1.00 39.84 129 ASN A C 1
ATOM 1037 O O . ASN A 1 129 ? -11.248 -6.485 -12.760 1.00 39.84 129 ASN A O 1
ATOM 1041 N N . LEU A 1 130 ? -9.093 -6.022 -12.389 1.00 32.72 130 LEU A N 1
ATOM 1042 C CA . LEU A 1 130 ? -8.970 -6.956 -11.251 1.00 32.72 130 LEU A CA 1
ATOM 1043 C C . LEU A 1 130 ? -7.894 -6.578 -10.190 1.00 32.72 130 LEU A C 1
ATOM 1045 O O . LEU A 1 130 ? -7.226 -7.488 -9.755 1.00 32.72 130 LEU A O 1
ATOM 1049 N N . ASP A 1 131 ? -7.658 -5.309 -9.790 1.00 33.75 131 ASP A N 1
ATOM 1050 C CA . ASP A 1 131 ? -7.446 -4.834 -8.376 1.00 33.75 131 ASP A CA 1
ATOM 1051 C C . ASP A 1 131 ? -7.197 -3.301 -8.324 1.00 33.75 131 ASP A C 1
ATOM 1053 O O . ASP A 1 131 ? -6.142 -2.848 -7.874 1.00 33.75 131 ASP A O 1
ATOM 1057 N N . ASP A 1 132 ? -8.131 -2.480 -8.812 1.00 37.69 132 ASP A N 1
ATOM 1058 C CA . ASP A 1 132 ? -7.899 -1.030 -8.915 1.00 37.69 132 ASP A CA 1
ATOM 1059 C C . ASP A 1 132 ? -8.461 -0.252 -7.719 1.00 37.69 132 ASP A C 1
ATOM 1061 O O . ASP A 1 132 ? -9.625 0.140 -7.683 1.00 37.69 132 ASP A O 1
ATOM 1065 N N . GLU A 1 133 ? -7.594 0.040 -6.744 1.00 43.78 133 GLU A N 1
ATOM 1066 C CA . GLU A 1 133 ? -7.780 1.223 -5.905 1.00 43.78 133 GLU A CA 1
ATOM 1067 C C . GLU A 1 133 ? -7.530 2.473 -6.765 1.00 43.78 133 GLU A C 1
ATOM 1069 O O . GLU A 1 133 ? -6.390 2.921 -6.904 1.00 43.78 133 GLU A O 1
ATOM 1074 N N . ASN A 1 134 ? -8.637 3.069 -7.227 1.00 47.00 134 ASN A N 1
ATOM 1075 C CA . ASN A 1 134 ? -8.791 4.429 -7.763 1.00 47.00 134 ASN A CA 1
ATOM 1076 C C . ASN A 1 134 ? -8.659 4.604 -9.285 1.00 47.00 134 ASN A C 1
ATOM 1078 O O . ASN A 1 134 ? -7.642 5.100 -9.748 1.00 47.00 134 ASN A O 1
ATOM 1082 N N . GLU A 1 135 ? -9.731 4.401 -10.049 1.00 43.09 135 GLU A N 1
ATOM 1083 C CA . GLU A 1 135 ? -9.803 4.950 -11.418 1.00 43.09 135 GLU A CA 1
ATOM 1084 C C . GLU A 1 135 ? -9.576 6.482 -11.430 1.00 43.09 135 GLU A C 1
ATOM 1086 O O . GLU A 1 135 ? -8.816 6.976 -12.253 1.00 43.09 135 GLU A O 1
ATOM 1091 N N . GLU A 1 136 ? -10.086 7.229 -10.438 1.00 42.50 136 GLU A N 1
ATOM 1092 C CA . GLU A 1 136 ? -9.878 8.690 -10.339 1.00 42.50 136 GLU A CA 1
ATOM 1093 C C . GLU A 1 136 ? -8.433 9.092 -9.990 1.00 42.50 136 GLU A C 1
ATOM 1095 O O . GLU A 1 136 ? -7.855 9.947 -10.658 1.00 42.50 136 GLU A O 1
ATOM 1100 N N . ASN A 1 137 ? -7.799 8.476 -8.977 1.00 49.66 137 ASN A N 1
ATOM 1101 C CA . ASN A 1 137 ? -6.387 8.780 -8.686 1.00 49.66 137 ASN A CA 1
ATOM 1102 C C . ASN A 1 137 ? -5.472 8.233 -9.780 1.00 49.66 137 ASN A C 1
ATOM 1104 O O . ASN A 1 137 ? -4.414 8.807 -10.008 1.00 49.66 137 ASN A O 1
ATOM 1108 N N . GLU A 1 138 ? -5.836 7.141 -10.454 1.00 50.75 138 GLU A N 1
ATOM 1109 C CA . GLU A 1 138 ? -5.047 6.612 -11.558 1.00 50.75 138 GLU A CA 1
ATOM 1110 C C . GLU A 1 138 ? -5.151 7.510 -12.797 1.00 50.75 138 GLU A C 1
ATOM 1112 O O . GLU A 1 138 ? -4.136 7.709 -13.452 1.00 50.75 138 GLU A O 1
ATOM 1117 N N . GLU A 1 139 ? -6.298 8.133 -13.086 1.00 54.09 139 GLU A N 1
ATOM 1118 C CA . GLU A 1 139 ? -6.404 9.177 -14.117 1.00 54.09 139 GLU A CA 1
ATOM 1119 C C . GLU A 1 139 ? -5.602 10.435 -13.763 1.00 54.09 139 GLU A C 1
ATOM 1121 O O . GLU A 1 139 ? -4.846 10.936 -14.603 1.00 54.09 139 GLU A O 1
ATOM 1126 N N . ILE A 1 140 ? -5.699 10.904 -12.513 1.00 58.22 140 ILE A N 1
ATOM 1127 C CA . ILE A 1 140 ? -4.905 12.035 -12.007 1.00 58.22 140 ILE A CA 1
ATOM 1128 C C . ILE A 1 140 ? -3.407 11.717 -12.106 1.00 58.22 140 ILE A C 1
ATOM 1130 O O . ILE A 1 140 ? -2.626 12.546 -12.570 1.00 58.22 140 ILE A O 1
ATOM 1134 N N . ILE A 1 141 ? -2.991 10.503 -11.729 1.00 60.16 141 ILE A N 1
ATOM 1135 C CA . ILE A 1 141 ? -1.595 10.058 -11.811 1.00 60.16 141 ILE A CA 1
ATOM 1136 C C . ILE A 1 141 ? -1.163 9.876 -13.270 1.00 60.16 141 ILE A C 1
ATOM 1138 O O . ILE A 1 141 ? -0.074 10.320 -13.611 1.00 60.16 141 ILE A O 1
ATOM 1142 N N . LYS A 1 142 ? -1.981 9.283 -14.150 1.00 60.38 142 LYS A N 1
ATOM 1143 C CA . LYS A 1 142 ? -1.655 9.048 -15.574 1.00 60.38 142 LYS A CA 1
ATOM 1144 C C . LYS A 1 142 ? -1.393 10.349 -16.339 1.00 60.38 142 LYS A C 1
ATOM 1146 O O . LYS A 1 142 ? -0.579 10.339 -17.262 1.00 60.38 142 LYS A O 1
ATOM 1151 N N . LYS A 1 143 ? -2.047 11.451 -15.954 1.00 62.50 143 LYS A N 1
ATOM 1152 C CA . LYS A 1 143 ? -1.876 12.785 -16.561 1.00 62.50 143 LYS A CA 1
ATOM 1153 C C . LYS A 1 143 ? -0.921 13.705 -15.790 1.00 62.50 143 LYS A C 1
ATOM 1155 O O . LYS A 1 143 ? -0.753 14.855 -16.182 1.00 62.50 143 LYS A O 1
ATOM 1160 N N . LYS A 1 144 ? -0.307 13.231 -14.700 1.00 70.69 144 LYS A N 1
ATOM 1161 C CA . LYS A 1 144 ? 0.399 14.100 -13.747 1.00 70.69 144 LYS A CA 1
ATOM 1162 C C . LYS A 1 144 ? 1.655 14.755 -14.316 1.00 70.69 144 LYS A C 1
ATOM 1164 O O . LYS A 1 144 ? 1.906 15.920 -14.029 1.00 70.69 144 LYS A O 1
ATOM 1169 N N . PHE A 1 145 ? 2.441 14.015 -15.092 1.00 82.44 145 PHE A N 1
ATOM 1170 C CA . PHE A 1 145 ? 3.656 14.525 -15.718 1.00 82.44 145 PHE A CA 1
ATOM 1171 C C . PHE A 1 145 ? 3.531 14.395 -17.229 1.00 82.44 145 PHE A C 1
ATOM 1173 O O . PHE A 1 145 ? 3.521 13.294 -17.782 1.00 82.44 145 PHE A O 1
ATOM 1180 N N . VAL A 1 146 ? 3.414 15.548 -17.877 1.00 81.69 146 VAL A N 1
ATOM 1181 C CA . VAL A 1 146 ? 3.387 15.688 -19.334 1.00 81.69 146 VAL A CA 1
ATOM 1182 C C . VAL A 1 146 ? 4.763 16.118 -19.840 1.00 81.69 146 VAL A C 1
ATOM 1184 O O . VAL A 1 146 ? 5.156 15.740 -20.940 1.00 81.69 146 VAL A O 1
ATOM 1187 N N . THR A 1 147 ? 5.523 16.861 -19.028 1.00 88.62 147 THR A N 1
ATOM 1188 C CA . THR A 1 147 ? 6.858 17.353 -19.391 1.00 88.62 147 THR A CA 1
ATOM 1189 C C . THR A 1 147 ? 7.961 16.763 -18.512 1.00 88.62 147 THR A C 1
ATOM 1191 O O . THR A 1 147 ? 7.724 16.287 -17.396 1.00 88.62 147 THR A O 1
ATOM 1194 N N . ILE A 1 148 ? 9.195 16.795 -19.026 1.00 90.25 148 ILE A N 1
ATOM 1195 C CA . ILE A 1 148 ? 10.384 16.325 -18.301 1.00 90.25 148 ILE A CA 1
ATOM 1196 C C . ILE A 1 148 ? 10.612 17.180 -17.053 1.00 90.25 148 ILE A C 1
ATOM 1198 O O . ILE A 1 148 ? 11.032 16.657 -16.027 1.00 90.25 148 ILE A O 1
ATOM 1202 N N . GLU A 1 149 ? 10.305 18.474 -17.107 1.00 90.44 149 GLU A N 1
ATOM 1203 C CA . GLU A 1 149 ? 10.471 19.414 -15.998 1.00 90.44 149 GLU A CA 1
ATOM 1204 C C . GLU A 1 149 ? 9.585 19.031 -14.814 1.00 90.44 149 GLU A C 1
ATOM 1206 O O . GLU A 1 149 ? 10.086 18.934 -13.697 1.00 90.44 149 GLU A O 1
ATOM 1211 N N . GLN A 1 150 ? 8.309 18.719 -15.064 1.00 91.31 150 GLN A N 1
ATOM 1212 C CA . GLN A 1 150 ? 7.374 18.270 -14.025 1.00 91.31 150 GLN A CA 1
ATOM 1213 C C . GLN A 1 150 ? 7.836 16.952 -13.387 1.00 91.31 150 GLN A C 1
ATOM 1215 O O . GLN A 1 150 ? 7.776 16.772 -12.169 1.00 91.31 150 GLN A O 1
ATOM 1220 N N . LEU A 1 151 ? 8.325 16.024 -14.213 1.00 91.62 151 LEU A N 1
ATOM 1221 C CA . LEU A 1 151 ? 8.847 14.742 -13.753 1.00 91.62 151 LEU A CA 1
ATOM 1222 C C . LEU A 1 151 ? 10.124 14.912 -12.920 1.00 91.62 151 LEU A C 1
ATOM 1224 O O . LEU A 1 151 ? 10.260 14.317 -11.851 1.00 91.62 151 LEU A O 1
ATOM 1228 N N . LYS A 1 152 ? 11.051 15.745 -13.395 1.00 93.69 152 LYS A N 1
ATOM 1229 C CA . LYS A 1 152 ? 12.294 16.100 -12.709 1.00 93.69 152 LYS A CA 1
ATOM 1230 C C . LYS A 1 152 ? 12.005 16.754 -11.362 1.00 93.69 152 LYS A C 1
ATOM 1232 O O . LYS A 1 152 ? 12.602 16.352 -10.368 1.00 93.69 152 LYS A O 1
ATOM 1237 N N . GLU A 1 153 ? 11.085 17.713 -11.322 1.00 93.31 153 GLU A N 1
ATOM 1238 C CA . GLU A 1 153 ? 10.650 18.378 -10.094 1.00 93.31 153 GLU A CA 1
ATOM 1239 C C . GLU A 1 153 ? 10.106 17.364 -9.085 1.00 93.31 153 GLU A C 1
ATOM 1241 O O . GLU A 1 153 ? 10.582 17.309 -7.952 1.00 93.31 153 GLU A O 1
ATOM 1246 N N . PHE A 1 154 ? 9.193 16.485 -9.508 1.00 93.81 154 PHE A N 1
ATOM 1247 C CA . PHE A 1 154 ? 8.643 15.451 -8.635 1.00 93.81 154 PHE A CA 1
ATOM 1248 C C . PHE A 1 154 ? 9.716 14.521 -8.059 1.00 93.81 154 PHE A C 1
ATOM 1250 O O . PHE A 1 154 ? 9.740 14.290 -6.850 1.00 93.81 154 PHE A O 1
ATOM 1257 N N . ILE A 1 155 ? 10.618 13.994 -8.897 1.00 94.88 155 ILE A N 1
ATOM 1258 C CA . ILE A 1 155 ? 11.697 13.117 -8.423 1.00 94.88 155 ILE A CA 1
ATOM 1259 C C . ILE A 1 155 ? 12.633 13.877 -7.473 1.00 94.88 155 ILE A C 1
ATOM 1261 O O . ILE A 1 155 ? 13.021 13.331 -6.442 1.00 94.88 155 ILE A O 1
ATOM 1265 N N . GLY A 1 156 ? 12.941 15.144 -7.763 1.00 95.19 156 GLY A N 1
ATOM 1266 C CA . GLY A 1 156 ? 13.727 16.001 -6.876 1.00 95.19 156 GLY A CA 1
ATOM 1267 C C . GLY A 1 156 ? 13.076 16.190 -5.503 1.00 95.19 156 GLY A C 1
ATOM 1268 O O . GLY A 1 156 ? 13.752 16.067 -4.482 1.00 95.19 156 GLY A O 1
ATOM 1269 N N . ILE A 1 157 ? 11.761 16.412 -5.464 1.00 95.19 157 ILE A N 1
ATOM 1270 C CA . ILE A 1 157 ? 10.984 16.532 -4.222 1.00 95.19 157 ILE A CA 1
ATOM 1271 C C . ILE A 1 157 ? 10.979 15.216 -3.449 1.00 95.19 157 ILE A C 1
ATOM 1273 O O . ILE A 1 157 ? 11.161 15.222 -2.235 1.00 95.19 157 ILE A O 1
ATOM 1277 N N . VAL A 1 158 ? 10.827 14.081 -4.134 1.00 94.69 158 VAL A N 1
ATOM 1278 C CA . VAL A 1 158 ? 10.915 12.759 -3.503 1.00 94.69 158 VAL A CA 1
ATOM 1279 C C . VAL A 1 158 ? 12.298 12.532 -2.890 1.00 94.69 158 VAL A C 1
ATOM 1281 O O . VAL A 1 158 ? 12.380 12.069 -1.756 1.00 94.69 158 VAL A O 1
ATOM 1284 N N . GLU A 1 159 ? 13.387 12.852 -3.595 1.00 95.00 159 GLU A N 1
ATOM 1285 C CA . GLU A 1 159 ? 14.741 12.719 -3.039 1.00 95.00 159 GLU A CA 1
ATOM 1286 C C . GLU A 1 159 ? 14.962 13.637 -1.836 1.00 95.00 159 GLU A C 1
ATOM 1288 O O . GLU A 1 159 ? 15.529 13.203 -0.834 1.00 95.00 159 GLU A O 1
ATOM 1293 N N . LYS A 1 160 ? 14.462 14.875 -1.894 1.00 94.94 160 LYS A N 1
ATOM 1294 C CA . LYS A 1 160 ? 14.528 15.811 -0.768 1.00 94.94 160 LYS A CA 1
ATOM 1295 C C . LYS A 1 160 ? 13.731 15.299 0.433 1.00 94.94 160 LYS A C 1
ATOM 1297 O O . LYS A 1 160 ? 14.234 15.312 1.554 1.00 94.94 160 LYS A O 1
ATOM 1302 N N . ALA A 1 161 ? 12.531 14.767 0.201 1.00 94.38 161 ALA A N 1
ATOM 1303 C CA . ALA A 1 161 ? 11.669 14.231 1.249 1.00 94.38 161 ALA A CA 1
ATOM 1304 C C . ALA A 1 161 ? 12.315 13.060 2.003 1.00 94.38 161 ALA A C 1
ATOM 1306 O O . ALA A 1 161 ? 12.159 12.976 3.216 1.00 94.38 161 ALA A O 1
ATOM 1307 N N . LYS A 1 162 ? 13.094 12.197 1.330 1.00 92.25 162 LYS A N 1
ATOM 1308 C CA . LYS A 1 162 ? 13.783 11.055 1.970 1.00 92.25 162 LYS A CA 1
ATOM 1309 C C . LYS A 1 162 ? 14.797 11.456 3.041 1.00 92.25 162 LYS A C 1
ATOM 1311 O O . LYS A 1 162 ? 15.112 10.632 3.896 1.00 92.25 162 LYS A O 1
ATOM 1316 N N . ILE A 1 163 ? 15.347 12.666 2.960 1.00 92.81 163 ILE A N 1
ATOM 1317 C CA . ILE A 1 163 ? 16.388 13.157 3.874 1.00 92.81 163 ILE A CA 1
ATOM 1318 C C . ILE A 1 163 ? 15.918 14.326 4.743 1.00 92.81 163 ILE A C 1
ATOM 1320 O O . ILE A 1 163 ? 16.608 14.676 5.697 1.00 92.81 163 ILE A O 1
ATOM 1324 N N . SER A 1 164 ? 14.769 14.931 4.427 1.00 92.25 164 SER A N 1
ATOM 1325 C CA . SER A 1 164 ? 14.243 16.066 5.182 1.00 92.25 164 SER A CA 1
ATOM 1326 C C . SER A 1 164 ? 13.730 15.634 6.557 1.00 92.25 164 SER A C 1
ATOM 1328 O O . SER A 1 164 ? 13.144 14.563 6.734 1.00 92.25 164 SER A O 1
ATOM 1330 N N . THR A 1 165 ? 13.958 16.497 7.541 1.00 91.00 165 THR A N 1
ATOM 1331 C CA . THR A 1 165 ? 13.422 16.389 8.902 1.00 91.00 165 THR A CA 1
ATOM 1332 C C . THR A 1 165 ? 12.416 17.495 9.213 1.00 91.00 165 THR A C 1
ATOM 1334 O O . THR A 1 165 ? 11.894 17.533 10.323 1.00 91.00 165 THR A O 1
ATOM 1337 N N . ASP A 1 166 ? 12.169 18.407 8.269 1.00 93.88 166 ASP A N 1
ATOM 1338 C CA . ASP A 1 166 ? 11.228 19.511 8.442 1.00 93.88 166 ASP A CA 1
ATOM 1339 C C . ASP A 1 166 ? 9.796 19.030 8.180 1.00 93.88 166 ASP A C 1
ATOM 1341 O O . ASP A 1 166 ? 9.417 18.694 7.057 1.00 93.88 166 ASP A O 1
ATOM 1345 N N . GLU A 1 167 ? 8.978 19.000 9.232 1.00 93.81 167 GLU A N 1
ATOM 1346 C CA . GLU A 1 167 ? 7.593 18.548 9.132 1.00 93.81 167 GLU A CA 1
ATOM 1347 C C . GLU A 1 167 ? 6.746 19.422 8.202 1.00 93.81 167 GLU A C 1
ATOM 1349 O O . GLU A 1 167 ? 5.900 18.886 7.488 1.00 93.81 167 GLU A O 1
ATOM 1354 N N . GLN A 1 168 ? 6.957 20.743 8.176 1.00 94.38 168 GLN A N 1
ATOM 1355 C CA . GLN A 1 168 ? 6.138 21.646 7.359 1.00 94.38 168 GLN A CA 1
ATOM 1356 C C . GLN A 1 168 ? 6.417 21.446 5.874 1.00 94.38 168 GLN A C 1
ATOM 1358 O O . GLN A 1 168 ? 5.488 21.371 5.065 1.00 94.38 168 GLN A O 1
ATOM 1363 N N . GLU A 1 169 ? 7.691 21.279 5.527 1.00 94.19 169 GLU A N 1
ATOM 1364 C CA . GLU A 1 169 ? 8.104 20.927 4.175 1.00 94.19 169 GLU A CA 1
ATOM 1365 C C . GLU A 1 169 ? 7.483 19.595 3.731 1.00 94.19 169 GLU A C 1
ATOM 1367 O O . GLU A 1 169 ? 6.921 19.495 2.637 1.00 94.19 169 GLU A O 1
ATOM 1372 N N . LEU A 1 170 ? 7.539 18.573 4.587 1.00 94.62 170 LEU A N 1
ATOM 1373 C CA . LEU A 1 170 ? 6.988 17.259 4.269 1.00 94.62 170 LEU A CA 1
ATOM 1374 C C . LEU A 1 170 ? 5.462 17.291 4.129 1.00 94.62 170 LEU A C 1
ATOM 1376 O O . LEU A 1 170 ? 4.927 16.674 3.210 1.00 94.62 170 LEU A O 1
ATOM 1380 N N . ILE A 1 171 ? 4.756 18.033 4.985 1.00 95.19 171 ILE A N 1
ATOM 1381 C CA . ILE A 1 171 ? 3.300 18.222 4.891 1.00 95.19 171 ILE A CA 1
ATOM 1382 C C . ILE A 1 171 ? 2.926 18.919 3.579 1.00 95.19 171 ILE A C 1
ATOM 1384 O O . ILE A 1 171 ? 1.998 18.476 2.894 1.00 95.19 171 ILE A O 1
ATOM 1388 N N . ALA A 1 172 ? 3.661 19.967 3.193 1.00 94.75 172 ALA A N 1
ATOM 1389 C CA . ALA A 1 172 ? 3.465 20.636 1.910 1.00 94.75 172 ALA A CA 1
ATOM 1390 C C . ALA A 1 172 ? 3.684 19.661 0.743 1.00 94.75 172 ALA A C 1
ATOM 1392 O O . ALA A 1 172 ? 2.834 19.563 -0.144 1.00 94.75 172 ALA A O 1
ATOM 1393 N N . ALA A 1 173 ? 4.754 18.862 0.789 1.00 93.38 173 ALA A N 1
ATOM 1394 C CA . ALA A 1 173 ? 5.053 17.873 -0.240 1.00 93.38 173 ALA A CA 1
ATOM 1395 C C . ALA A 1 173 ? 3.984 16.766 -0.339 1.00 93.38 173 ALA A C 1
ATOM 1397 O O . ALA A 1 173 ? 3.609 16.363 -1.443 1.00 93.38 173 ALA A O 1
ATOM 1398 N N . ILE A 1 174 ? 3.440 16.297 0.791 1.00 92.94 174 ILE A N 1
ATOM 1399 C CA . ILE A 1 174 ? 2.335 15.324 0.831 1.00 92.94 174 ILE A CA 1
ATOM 1400 C C . ILE A 1 174 ? 1.097 15.886 0.133 1.00 92.94 174 ILE A C 1
ATOM 1402 O O . ILE A 1 174 ? 0.528 15.212 -0.725 1.00 92.94 174 ILE A O 1
ATOM 1406 N N . ARG A 1 175 ? 0.696 17.118 0.460 1.00 91.75 175 ARG A N 1
ATOM 1407 C CA . ARG A 1 175 ? -0.528 17.727 -0.080 1.00 91.75 175 ARG A CA 1
ATOM 1408 C C . ARG A 1 175 ? -0.394 18.130 -1.546 1.00 91.75 175 ARG A C 1
ATOM 1410 O O . ARG A 1 175 ? -1.302 17.864 -2.325 1.00 91.75 175 ARG A O 1
ATOM 1417 N N . GLN A 1 176 ? 0.731 18.732 -1.929 1.00 90.00 176 GLN A N 1
ATOM 1418 C CA . GLN A 1 176 ? 0.944 19.258 -3.283 1.00 90.00 176 GLN A CA 1
ATOM 1419 C C . GLN A 1 176 ? 1.336 18.165 -4.281 1.00 90.00 176 GLN A C 1
ATOM 1421 O O . GLN A 1 176 ? 0.861 18.148 -5.414 1.00 90.00 176 GLN A O 1
ATOM 1426 N N . HIS A 1 177 ? 2.187 17.223 -3.866 1.00 88.31 177 HIS A N 1
ATOM 1427 C CA . HIS A 1 177 ? 2.746 16.211 -4.764 1.00 88.31 177 HIS A CA 1
ATOM 1428 C C . HIS A 1 177 ? 2.218 14.805 -4.487 1.00 88.31 177 HIS A C 1
ATOM 1430 O O . HIS A 1 177 ? 2.671 13.858 -5.137 1.00 88.31 177 HIS A O 1
ATOM 1436 N N . HIS A 1 178 ? 1.230 14.650 -3.601 1.00 88.25 178 HIS A N 1
ATOM 1437 C CA . HIS A 1 178 ? 0.620 13.366 -3.246 1.00 88.25 178 HIS A CA 1
ATOM 1438 C C . HIS A 1 178 ? 1.664 12.325 -2.820 1.00 88.25 178 HIS A C 1
ATOM 1440 O O . HIS A 1 178 ? 1.624 11.167 -3.250 1.00 88.25 178 HIS A O 1
ATOM 1446 N N . LEU A 1 179 ? 2.651 12.748 -2.021 1.00 91.12 179 LEU A N 1
ATOM 1447 C CA . LEU A 1 179 ? 3.612 11.811 -1.454 1.00 91.12 179 LEU A CA 1
ATOM 1448 C C . LEU A 1 179 ? 2.906 10.854 -0.493 1.00 91.12 179 LEU A C 1
ATOM 1450 O O . LEU A 1 179 ? 2.028 11.236 0.277 1.00 91.12 179 LEU A O 1
ATOM 1454 N N . VAL A 1 180 ? 3.316 9.591 -0.543 1.00 91.81 180 VAL A N 1
ATOM 1455 C CA . VAL A 1 180 ? 2.806 8.535 0.327 1.00 91.81 180 VAL A CA 1
ATOM 1456 C C . VAL A 1 180 ? 3.812 8.223 1.426 1.00 91.81 180 VAL A C 1
ATOM 1458 O O . VAL A 1 180 ? 4.975 8.618 1.357 1.00 91.81 180 VAL A O 1
ATOM 1461 N N . ARG A 1 181 ? 3.373 7.446 2.420 1.00 91.75 181 ARG A N 1
ATOM 1462 C CA . ARG A 1 181 ? 4.192 7.014 3.558 1.00 91.75 181 ARG A CA 1
ATOM 1463 C C . ARG A 1 181 ? 5.560 6.463 3.137 1.00 91.75 181 ARG A C 1
ATOM 1465 O O . ARG A 1 181 ? 6.544 6.742 3.806 1.00 91.75 181 ARG A O 1
ATOM 1472 N N . GLU A 1 182 ? 5.631 5.680 2.060 1.00 91.19 182 GLU A N 1
ATOM 1473 C CA . GLU A 1 182 ? 6.879 5.065 1.590 1.00 91.19 182 GLU A CA 1
ATOM 1474 C C . GLU A 1 182 ? 7.936 6.071 1.097 1.00 91.19 182 GLU A C 1
ATOM 1476 O O . GLU A 1 182 ? 9.100 5.698 0.977 1.00 91.19 182 GLU A O 1
ATOM 1481 N N . HIS A 1 183 ? 7.561 7.325 0.820 1.00 92.75 183 HIS A N 1
ATOM 1482 C CA . HIS A 1 183 ? 8.502 8.383 0.436 1.00 92.75 183 HIS A CA 1
ATOM 1483 C C . HIS A 1 183 ? 9.132 9.101 1.635 1.00 92.75 183 HIS A C 1
ATOM 1485 O O . HIS A 1 183 ? 10.100 9.835 1.455 1.00 92.75 183 HIS A O 1
ATOM 1491 N N . LEU A 1 184 ? 8.582 8.914 2.837 1.00 94.00 184 LEU A N 1
ATOM 1492 C CA . LEU A 1 184 ? 9.008 9.625 4.037 1.00 94.00 184 LEU A CA 1
ATOM 1493 C C . LEU A 1 184 ? 10.007 8.794 4.851 1.00 94.00 184 LEU A C 1
ATOM 1495 O O . LEU A 1 184 ? 9.883 7.564 4.920 1.00 94.00 184 LEU A O 1
ATOM 1499 N N . PRO A 1 185 ? 10.973 9.440 5.520 1.00 92.81 185 PRO A N 1
ATOM 1500 C CA . PRO A 1 185 ? 11.925 8.744 6.362 1.00 92.81 185 PRO A CA 1
ATOM 1501 C C . PRO A 1 185 ? 11.254 8.247 7.648 1.00 92.81 185 PRO A C 1
ATOM 1503 O O . PRO A 1 185 ? 10.220 8.738 8.092 1.00 92.81 185 PRO A O 1
ATOM 1506 N N . THR A 1 186 ? 11.809 7.203 8.261 1.00 90.69 186 THR A N 1
ATOM 1507 C CA . THR A 1 186 ? 11.118 6.514 9.371 1.00 90.69 186 THR A CA 1
ATOM 1508 C C . THR A 1 186 ? 11.065 7.351 10.653 1.00 90.69 186 THR A C 1
ATOM 1510 O O . THR A 1 186 ? 10.125 7.211 11.432 1.00 90.69 186 THR A O 1
ATOM 1513 N N . ASN A 1 187 ? 12.036 8.241 10.859 1.00 91.19 187 ASN A N 1
ATOM 1514 C CA . ASN A 1 187 ? 12.123 9.139 12.014 1.00 91.19 187 ASN A CA 1
ATOM 1515 C C . ASN A 1 187 ? 10.945 10.122 12.108 1.00 91.19 187 ASN A C 1
ATOM 1517 O O . ASN A 1 187 ? 10.496 10.407 13.212 1.00 91.19 187 ASN A O 1
ATOM 1521 N N . VAL A 1 188 ? 10.408 10.597 10.981 1.00 92.50 188 VAL A N 1
ATOM 1522 C CA . VAL A 1 188 ? 9.294 11.565 10.980 1.00 92.50 188 VAL A CA 1
ATOM 1523 C C . VAL A 1 188 ? 7.921 10.901 11.147 1.00 92.50 188 VAL A C 1
ATOM 1525 O O . VAL A 1 188 ? 6.931 11.561 11.450 1.00 92.50 188 VAL A O 1
ATOM 1528 N N . LEU A 1 189 ? 7.838 9.568 11.023 1.00 91.69 189 LEU A N 1
ATOM 1529 C CA . LEU A 1 189 ? 6.584 8.809 11.151 1.00 91.69 189 LEU A CA 1
ATOM 1530 C C . LEU A 1 189 ? 6.054 8.716 12.596 1.00 91.69 189 LEU A C 1
ATOM 1532 O O . LEU A 1 189 ? 5.104 7.969 12.844 1.00 91.69 189 LEU A O 1
ATOM 1536 N N . GLY A 1 190 ? 6.657 9.437 13.544 1.00 92.69 190 GLY A N 1
ATOM 1537 C CA . GLY A 1 190 ? 6.110 9.684 14.879 1.00 92.69 190 GLY A CA 1
ATOM 1538 C C . GLY A 1 190 ? 5.182 10.905 14.964 1.00 92.69 190 GLY A C 1
ATOM 1539 O O . GLY A 1 190 ? 4.450 11.018 15.940 1.00 92.69 190 GLY A O 1
ATOM 1540 N N . SER A 1 191 ? 5.176 11.796 13.963 1.00 94.88 191 SER A N 1
ATOM 1541 C CA . SER A 1 191 ? 4.403 13.047 14.007 1.00 94.88 191 SER A CA 1
ATOM 1542 C C . SER A 1 191 ? 2.928 12.853 13.640 1.00 94.88 191 SER A C 1
ATOM 1544 O O . SER A 1 191 ? 2.598 12.323 12.574 1.00 94.88 191 SER A O 1
ATOM 1546 N N . GLN A 1 192 ? 2.026 13.350 14.493 1.00 95.44 192 GLN A N 1
ATOM 1547 C CA . GLN A 1 192 ? 0.582 13.382 14.224 1.00 95.44 192 GLN A CA 1
ATOM 1548 C C . GLN A 1 192 ? 0.245 14.260 13.015 1.00 95.44 192 GLN A C 1
ATOM 1550 O O . GLN A 1 192 ? -0.601 13.883 12.208 1.00 95.44 192 GLN A O 1
ATOM 1555 N N . SER A 1 193 ? 0.931 15.395 12.856 1.00 95.19 193 SER A N 1
ATOM 1556 C CA . SER A 1 193 ? 0.696 16.351 11.768 1.00 95.19 193 SER A CA 1
ATOM 1557 C C . SER A 1 193 ? 0.972 15.723 10.401 1.00 95.19 193 SER A C 1
ATOM 1559 O O . SER A 1 193 ? 0.170 15.857 9.476 1.00 95.19 193 SER A O 1
ATOM 1561 N N . ILE A 1 194 ? 2.064 14.958 10.294 1.00 95.88 194 ILE A N 1
ATOM 1562 C CA . ILE A 1 194 ? 2.421 14.225 9.072 1.00 95.88 194 ILE A CA 1
ATOM 1563 C C . ILE A 1 194 ? 1.388 13.142 8.763 1.00 95.88 194 ILE A C 1
ATOM 1565 O O . ILE A 1 194 ? 0.929 13.028 7.627 1.00 95.88 194 ILE A O 1
ATOM 1569 N N . TRP A 1 195 ? 0.993 12.345 9.759 1.00 96.50 195 TRP A N 1
ATOM 1570 C CA . TRP A 1 195 ? -0.004 11.295 9.543 1.00 96.50 195 TRP A CA 1
ATOM 1571 C C . TRP A 1 195 ? -1.395 11.846 9.226 1.00 96.50 195 TRP A C 1
ATOM 1573 O O . TRP A 1 195 ? -2.099 11.238 8.423 1.00 96.50 195 TRP A O 1
ATOM 1583 N N . SER A 1 196 ? -1.764 12.999 9.786 1.00 96.00 196 SER A N 1
ATOM 1584 C CA . SER A 1 196 ? -2.989 13.717 9.431 1.00 96.00 196 SER A CA 1
ATOM 1585 C C . SER A 1 196 ? -2.978 14.120 7.952 1.00 96.00 196 SER A C 1
ATOM 1587 O O . SER A 1 196 ? -3.897 13.767 7.214 1.00 96.00 196 SER A O 1
ATOM 1589 N N . ALA A 1 197 ? -1.880 14.723 7.476 1.00 95.56 197 ALA A N 1
ATOM 1590 C CA . ALA A 1 197 ? -1.717 15.074 6.063 1.00 95.56 197 ALA A CA 1
ATOM 1591 C C . ALA A 1 197 ? -1.733 13.841 5.140 1.00 95.56 197 ALA A C 1
ATOM 1593 O O . ALA A 1 197 ? -2.341 13.866 4.071 1.00 95.56 197 ALA A O 1
ATOM 1594 N N . LEU A 1 198 ? -1.103 12.733 5.552 1.00 94.12 198 LEU A N 1
ATOM 1595 C CA . LEU A 1 198 ? -1.156 11.475 4.801 1.00 94.12 198 LEU A CA 1
ATOM 1596 C C . LEU A 1 198 ? -2.584 10.921 4.717 1.00 94.12 198 LEU A C 1
ATOM 1598 O O . LEU A 1 198 ? -2.966 10.395 3.672 1.00 94.12 198 LEU A O 1
ATOM 1602 N N . LEU A 1 199 ? -3.355 11.003 5.807 1.00 94.12 199 LEU A N 1
ATOM 1603 C CA . LEU A 1 199 ? -4.690 10.416 5.927 1.00 94.12 199 LEU A CA 1
ATOM 1604 C C . LEU A 1 199 ? -5.698 11.029 4.944 1.00 94.12 199 LEU A C 1
ATOM 1606 O O . LEU A 1 199 ? -6.552 10.291 4.443 1.00 94.12 199 LEU A O 1
ATOM 1610 N N . GLU A 1 200 ? -5.563 12.322 4.628 1.00 91.25 200 GLU A N 1
ATOM 1611 C CA . GLU A 1 200 ? -6.434 13.068 3.702 1.00 91.25 200 GLU A CA 1
ATOM 1612 C C . GLU A 1 200 ? -6.657 12.308 2.384 1.00 91.25 200 GLU A C 1
ATOM 1614 O O . GLU A 1 200 ? -7.795 12.107 1.96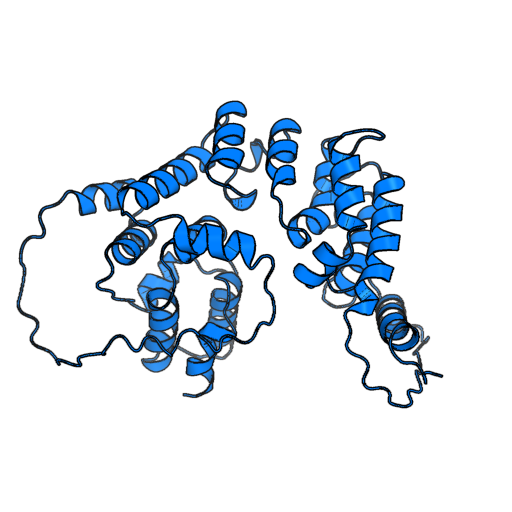4 1.00 91.25 200 GLU A O 1
ATOM 1619 N N . ASN A 1 201 ? -5.574 11.802 1.782 1.00 86.56 201 ASN A N 1
ATOM 1620 C CA . ASN A 1 201 ? -5.598 11.110 0.488 1.00 86.56 201 ASN A CA 1
ATOM 1621 C C . ASN A 1 201 ? -5.137 9.642 0.571 1.00 86.56 201 ASN A C 1
ATOM 1623 O O . ASN A 1 201 ? -4.862 9.006 -0.449 1.00 86.56 201 ASN A O 1
ATOM 1627 N N . MET A 1 202 ? -5.034 9.071 1.779 1.00 89.56 202 MET A N 1
ATOM 1628 C CA . MET A 1 202 ? -4.531 7.706 1.965 1.00 89.56 202 MET A CA 1
ATOM 1629 C C . MET A 1 202 ? -5.472 6.673 1.326 1.00 89.56 202 MET A C 1
ATOM 1631 O O . MET A 1 202 ? -6.668 6.701 1.622 1.00 89.56 202 MET A O 1
ATOM 1635 N N . PRO A 1 203 ? -4.983 5.708 0.525 1.00 88.75 203 PRO A N 1
ATOM 1636 C CA . PRO A 1 203 ? -5.813 4.609 0.028 1.00 88.75 203 PRO A CA 1
ATOM 1637 C C . PRO A 1 203 ? -6.379 3.742 1.160 1.00 88.75 203 PRO A C 1
ATOM 1639 O O . PRO A 1 203 ? -5.753 3.597 2.213 1.00 88.75 203 PRO A O 1
ATOM 1642 N N . LEU A 1 204 ? -7.554 3.143 0.953 1.00 90.31 204 LEU A N 1
ATOM 1643 C CA . LEU A 1 204 ? -8.306 2.486 2.026 1.00 90.31 204 LEU A CA 1
ATOM 1644 C C . LEU A 1 204 ? -7.572 1.252 2.578 1.00 90.31 204 LEU A C 1
ATOM 1646 O O . LEU A 1 204 ? -7.473 1.087 3.794 1.00 90.31 204 LEU A O 1
ATOM 1650 N N . THR A 1 205 ? -6.942 0.457 1.710 1.00 89.25 205 THR A N 1
ATOM 1651 C CA . THR A 1 205 ? -6.091 -0.673 2.117 1.00 89.25 205 THR A CA 1
ATOM 1652 C C . THR A 1 205 ? -4.890 -0.211 2.948 1.00 89.25 205 THR A C 1
ATOM 1654 O O . THR A 1 205 ? -4.499 -0.871 3.915 1.00 89.25 205 THR A O 1
ATOM 1657 N N . ALA A 1 206 ? -4.285 0.929 2.595 1.00 90.06 206 ALA A N 1
ATOM 1658 C CA . ALA A 1 206 ? -3.178 1.499 3.359 1.00 90.06 206 ALA A CA 1
ATOM 1659 C C . ALA A 1 206 ? -3.651 2.039 4.717 1.00 90.06 206 ALA A C 1
ATOM 1661 O O . ALA A 1 206 ? -2.979 1.812 5.722 1.00 90.06 206 ALA A O 1
ATOM 1662 N N . MET A 1 207 ? -4.815 2.688 4.761 1.00 94.62 207 MET A N 1
ATOM 1663 C CA . MET A 1 207 ? -5.423 3.201 5.989 1.00 94.62 207 MET A CA 1
ATOM 1664 C C . MET A 1 207 ? -5.699 2.070 6.982 1.00 94.62 207 MET A C 1
ATOM 1666 O O . MET A 1 207 ? -5.199 2.116 8.104 1.00 94.62 207 MET A O 1
ATOM 1670 N N . ILE A 1 208 ? -6.392 1.011 6.542 1.00 93.75 208 ILE A N 1
ATOM 1671 C CA . ILE A 1 208 ? -6.727 -0.168 7.360 1.00 93.75 208 ILE A CA 1
ATOM 1672 C C . ILE A 1 208 ? -5.464 -0.809 7.958 1.00 93.75 208 ILE A C 1
ATOM 1674 O O . ILE A 1 208 ? -5.423 -1.135 9.143 1.00 93.75 208 ILE A O 1
ATOM 1678 N N . ARG A 1 209 ? -4.394 -0.938 7.164 1.00 90.75 209 ARG A N 1
ATOM 1679 C CA . ARG A 1 209 ? -3.123 -1.534 7.613 1.00 90.75 209 ARG A CA 1
ATOM 1680 C C . ARG A 1 209 ? -2.397 -0.697 8.671 1.00 90.75 209 ARG A C 1
ATOM 1682 O O . ARG A 1 209 ? -1.597 -1.239 9.429 1.00 90.75 209 ARG A O 1
ATOM 1689 N N . ASN A 1 210 ? -2.630 0.614 8.699 1.00 93.56 210 ASN A N 1
ATOM 1690 C CA . ASN A 1 210 ? -1.901 1.555 9.548 1.00 93.56 210 ASN A CA 1
ATOM 1691 C C . ASN A 1 210 ? -2.695 2.040 10.771 1.00 93.56 210 ASN A C 1
ATOM 1693 O O . ASN A 1 210 ? -2.168 2.855 11.525 1.00 93.56 210 ASN A O 1
ATOM 1697 N N . LEU A 1 211 ? -3.908 1.526 11.017 1.00 95.62 211 LEU A N 1
ATOM 1698 C CA . LEU A 1 211 ? -4.742 1.928 12.162 1.00 95.62 211 LEU A CA 1
ATOM 1699 C C . LEU A 1 211 ? -4.006 1.814 13.501 1.00 95.62 211 LEU A C 1
ATOM 1701 O O . LEU A 1 211 ? -4.034 2.752 14.289 1.00 95.62 211 LEU A O 1
ATOM 1705 N N . GLY A 1 212 ? -3.272 0.720 13.727 1.00 94.31 212 GLY A N 1
ATOM 1706 C CA . GLY A 1 212 ? -2.486 0.549 14.953 1.00 94.31 212 GLY A CA 1
ATOM 1707 C C . GLY A 1 212 ? -1.402 1.617 15.128 1.00 94.31 212 GLY A C 1
ATOM 1708 O O . GLY A 1 212 ? -1.232 2.142 16.222 1.00 94.31 212 GLY A O 1
ATOM 1709 N N . LYS A 1 213 ? -0.714 2.013 14.045 1.00 94.44 213 LYS A N 1
ATOM 1710 C CA . LYS A 1 213 ? 0.297 3.082 14.106 1.00 94.44 213 LYS A CA 1
ATOM 1711 C C . LYS A 1 213 ? -0.339 4.451 14.346 1.00 94.44 213 LYS A C 1
ATOM 1713 O O . LYS A 1 213 ? 0.186 5.215 15.143 1.00 94.44 213 LYS A O 1
ATOM 1718 N N . MET A 1 214 ? -1.467 4.749 13.697 1.00 96.06 214 MET A N 1
ATOM 1719 C CA . MET A 1 214 ? -2.192 6.006 13.920 1.00 96.06 214 MET A CA 1
ATOM 1720 C C . MET A 1 214 ? -2.772 6.096 15.343 1.00 96.06 214 MET A C 1
ATOM 1722 O O . MET A 1 214 ? -2.827 7.179 15.914 1.00 96.06 214 MET A O 1
ATOM 1726 N N . SER A 1 215 ? -3.168 4.972 15.946 1.00 96.06 215 SER A N 1
ATOM 1727 C CA . SER A 1 215 ? -3.574 4.937 17.356 1.00 96.06 215 SER A CA 1
ATOM 1728 C C . SER A 1 215 ? -2.399 5.034 18.329 1.00 96.06 215 SER A C 1
ATOM 1730 O O . SER A 1 215 ? -2.558 5.650 19.373 1.00 96.06 215 SER A O 1
ATOM 1732 N N . GLU A 1 216 ? -1.233 4.467 18.008 1.00 95.56 216 GLU A N 1
ATOM 1733 C CA . GLU A 1 216 ? -0.038 4.567 18.863 1.00 95.56 216 GLU A CA 1
ATOM 1734 C C . GLU A 1 216 ? 0.482 6.004 18.975 1.00 95.56 216 GLU A C 1
ATOM 1736 O O . GLU A 1 216 ? 0.814 6.449 20.067 1.00 95.56 216 GLU A O 1
ATOM 1741 N N . ILE A 1 217 ? 0.474 6.763 17.876 1.00 95.12 217 ILE A N 1
ATOM 1742 C CA . ILE A 1 217 ? 0.850 8.186 17.892 1.00 95.12 217 ILE A CA 1
ATOM 1743 C C . ILE A 1 217 ? -0.271 9.097 18.399 1.00 95.12 217 ILE A C 1
ATOM 1745 O O . ILE A 1 217 ? -0.172 10.310 18.236 1.00 95.12 217 ILE A O 1
ATOM 1749 N N . ASP A 1 218 ? -1.351 8.546 18.962 1.00 94.94 218 ASP A N 1
ATOM 1750 C CA . ASP A 1 218 ? -2.485 9.305 19.489 1.00 94.94 218 ASP A CA 1
ATOM 1751 C C . ASP A 1 218 ? -3.279 10.130 18.449 1.00 94.94 218 ASP A C 1
ATOM 1753 O O . ASP A 1 218 ? -4.066 11.003 18.818 1.00 94.94 218 ASP A O 1
ATOM 1757 N N . LEU A 1 219 ? -3.138 9.844 17.149 1.00 95.88 219 LEU A N 1
ATOM 1758 C CA . LEU A 1 219 ? -3.891 10.542 16.099 1.00 95.88 219 LEU A CA 1
ATOM 1759 C C . LEU A 1 219 ? -5.384 10.177 16.131 1.00 95.88 219 LEU A C 1
ATOM 1761 O O . LEU A 1 219 ? -6.229 11.026 15.882 1.00 95.88 219 LEU A O 1
ATOM 1765 N N . LEU A 1 220 ? -5.718 8.923 16.454 1.00 95.69 220 LEU A N 1
ATOM 1766 C CA . LEU A 1 220 ? -7.102 8.422 16.503 1.00 95.69 220 LEU A CA 1
ATOM 1767 C C . LEU A 1 220 ? -7.707 8.514 17.912 1.00 95.69 220 LEU A C 1
ATOM 1769 O O . LEU A 1 220 ? -8.331 7.564 18.392 1.00 95.69 220 LEU A O 1
ATOM 1773 N N . LYS A 1 221 ? -7.490 9.637 18.602 1.00 92.88 221 LYS A N 1
ATOM 1774 C CA . LYS A 1 221 ? -8.132 9.928 19.893 1.00 92.88 221 LYS A CA 1
ATOM 1775 C C . LYS A 1 221 ? -9.643 10.089 19.728 1.00 92.88 221 LYS A C 1
ATOM 1777 O O . LYS A 1 221 ? -10.109 10.481 18.662 1.00 92.88 221 LYS A O 1
ATOM 1782 N N . ALA A 1 222 ? -10.386 9.805 20.797 1.00 90.06 222 ALA A N 1
ATOM 1783 C CA . ALA A 1 222 ? -11.834 9.982 20.818 1.00 90.06 222 ALA A CA 1
ATOM 1784 C C . ALA A 1 222 ? -12.213 11.443 20.514 1.00 90.06 222 ALA A C 1
ATOM 1786 O O . ALA A 1 222 ? -11.654 12.362 21.114 1.00 90.06 222 ALA A O 1
ATOM 1787 N N . ASN A 1 223 ? -13.179 11.627 19.618 1.00 91.06 223 ASN A N 1
ATOM 1788 C CA . ASN A 1 223 ? -13.660 12.899 19.078 1.00 91.06 223 ASN A CA 1
ATOM 1789 C C . ASN A 1 223 ? -12.618 13.695 18.274 1.00 91.06 223 ASN A C 1
ATOM 1791 O O . ASN A 1 223 ? -12.752 14.908 18.136 1.00 91.06 223 ASN A O 1
ATOM 1795 N N . SER A 1 224 ? -11.581 13.039 17.745 1.00 94.88 224 SER A N 1
ATOM 1796 C CA . SER A 1 224 ? -10.641 13.692 16.823 1.00 94.88 224 SER A CA 1
ATOM 1797 C C . SER A 1 224 ? -11.183 13.716 15.391 1.00 94.88 224 SER A C 1
ATOM 1799 O O . SER A 1 224 ? -11.874 12.792 14.954 1.00 94.88 224 SER A O 1
ATOM 1801 N N . ASP A 1 225 ? -10.805 14.733 14.615 1.00 94.56 225 ASP A N 1
ATOM 1802 C CA . ASP A 1 225 ? -11.178 14.822 13.195 1.00 94.56 225 ASP A CA 1
ATOM 1803 C C . ASP A 1 225 ? -10.670 13.614 12.392 1.00 94.56 225 ASP A C 1
ATOM 1805 O O . ASP A 1 225 ? -11.366 13.088 11.520 1.00 94.56 225 ASP A O 1
ATOM 1809 N N . ALA A 1 226 ? -9.469 13.127 12.723 1.00 95.69 226 ALA A N 1
ATOM 1810 C CA . ALA A 1 226 ? -8.869 11.961 12.086 1.00 95.69 226 ALA A CA 1
ATOM 1811 C C . ALA A 1 226 ? -9.659 10.672 12.371 1.00 95.69 226 ALA A C 1
ATOM 1813 O O . ALA A 1 226 ? -9.883 9.878 11.455 1.00 95.69 226 ALA A O 1
ATOM 1814 N N . GLU A 1 227 ? -10.128 10.472 13.607 1.00 96.75 227 GLU A N 1
ATOM 1815 C CA . GLU A 1 227 ? -11.042 9.375 13.940 1.00 96.75 227 GLU A CA 1
ATOM 1816 C C . GLU A 1 227 ? -12.341 9.483 13.137 1.00 96.75 227 GLU A C 1
ATOM 1818 O O . GLU A 1 227 ? -12.746 8.508 12.500 1.00 96.75 227 GLU A O 1
ATOM 1823 N N . GLY A 1 228 ? -12.966 10.665 13.120 1.00 96.38 228 GLY A N 1
ATOM 1824 C CA . GLY A 1 228 ? -14.198 10.907 12.370 1.00 96.38 228 GLY A CA 1
ATOM 1825 C C . GLY A 1 228 ? -14.043 10.583 10.882 1.00 96.38 228 GLY A C 1
ATOM 1826 O O . GLY A 1 228 ? -14.893 9.907 10.295 1.00 96.38 228 GLY A O 1
ATOM 1827 N N . LEU A 1 229 ? -12.922 10.986 10.278 1.00 96.19 229 LEU A N 1
ATOM 1828 C CA . LEU A 1 229 ? -12.597 10.683 8.887 1.00 96.19 229 LEU A CA 1
ATOM 1829 C C . LEU A 1 229 ? -12.404 9.177 8.653 1.00 96.19 229 LEU A C 1
ATOM 1831 O O . LEU A 1 229 ? -12.980 8.631 7.710 1.00 96.19 229 LEU A O 1
ATOM 1835 N N . VAL A 1 230 ? -11.640 8.489 9.509 1.00 96.56 230 VAL A N 1
ATOM 1836 C CA . VAL A 1 230 ? -11.426 7.033 9.414 1.00 96.56 230 VAL A CA 1
ATOM 1837 C C . VAL A 1 230 ? -12.751 6.282 9.522 1.00 96.56 230 VAL A C 1
ATOM 1839 O O . VAL A 1 230 ? -13.053 5.452 8.664 1.00 96.56 230 VAL A O 1
ATOM 1842 N N . VAL A 1 231 ? -13.566 6.596 10.531 1.00 96.81 231 VAL A N 1
ATOM 1843 C CA . VAL A 1 231 ? -14.869 5.956 10.756 1.00 96.81 231 VAL A CA 1
ATOM 1844 C C . VAL A 1 231 ? -15.796 6.194 9.566 1.00 96.81 231 VAL A C 1
ATOM 1846 O O . VAL A 1 231 ? -16.383 5.244 9.047 1.00 96.81 231 VAL A O 1
ATOM 1849 N N . LYS A 1 232 ? -15.878 7.435 9.070 1.00 96.69 232 LYS A N 1
ATOM 1850 C CA . LYS A 1 232 ? -16.678 7.781 7.887 1.00 96.69 232 LYS A CA 1
ATOM 1851 C C . LYS A 1 232 ? -16.271 6.959 6.664 1.00 96.69 232 LYS A C 1
ATOM 1853 O O . LYS A 1 232 ? -17.137 6.472 5.941 1.00 96.69 232 LYS A O 1
ATOM 1858 N N . ARG A 1 233 ? -14.967 6.794 6.425 1.00 94.88 233 ARG A N 1
ATOM 1859 C CA . ARG A 1 233 ? -14.445 6.045 5.270 1.00 94.88 233 ARG A CA 1
ATOM 1860 C C . ARG A 1 233 ? -14.641 4.536 5.409 1.00 94.88 233 ARG A C 1
ATOM 1862 O O . ARG A 1 233 ? -15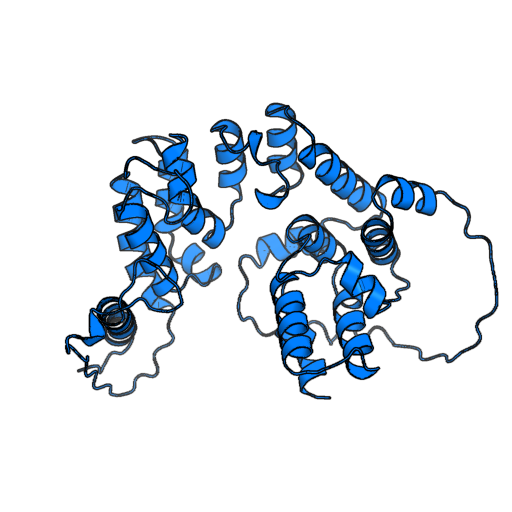.012 3.897 4.431 1.00 94.88 233 ARG A O 1
ATOM 1869 N N . LEU A 1 234 ? -14.461 3.973 6.606 1.00 95.00 234 LEU A N 1
ATOM 1870 C CA . LEU A 1 234 ? -14.715 2.550 6.873 1.00 95.00 234 LEU A CA 1
ATOM 1871 C C . LEU A 1 234 ? -16.196 2.181 6.728 1.00 95.00 234 LEU A C 1
ATOM 1873 O O . LEU A 1 234 ? -16.507 1.084 6.284 1.00 95.00 234 LEU A O 1
ATOM 1877 N N . LYS A 1 235 ? -17.110 3.101 7.048 1.00 95.00 235 LYS A N 1
ATOM 1878 C CA . LYS A 1 235 ? -18.556 2.894 6.877 1.00 95.00 235 LYS A CA 1
ATOM 1879 C C . LYS A 1 235 ? -19.058 3.204 5.461 1.00 95.00 235 LYS A C 1
ATOM 1881 O O . LYS A 1 235 ? -20.225 2.965 5.154 1.00 95.00 235 LYS A O 1
ATOM 1886 N N . ASN A 1 236 ? -18.206 3.728 4.577 1.00 93.00 236 ASN A N 1
ATOM 1887 C CA . ASN A 1 236 ? -18.600 4.067 3.215 1.00 93.00 236 ASN A CA 1
ATOM 1888 C C . ASN A 1 236 ? -18.543 2.831 2.304 1.00 93.00 236 ASN A C 1
ATOM 1890 O O . ASN A 1 236 ? -17.479 2.398 1.855 1.00 93.00 236 ASN A O 1
ATOM 1894 N N . ARG A 1 237 ? -19.724 2.297 1.988 1.00 88.62 237 ARG A N 1
ATOM 1895 C CA . ARG A 1 237 ? -19.879 1.106 1.150 1.00 88.62 237 ARG A CA 1
ATOM 1896 C C . ARG A 1 237 ? -19.344 1.282 -0.274 1.00 88.62 237 ARG A C 1
ATOM 1898 O O . ARG A 1 237 ? -18.721 0.359 -0.791 1.00 88.62 237 ARG A O 1
ATOM 1905 N N . GLU A 1 238 ? -19.569 2.432 -0.899 1.00 87.75 238 GLU A N 1
ATOM 1906 C CA . GLU A 1 238 ? -19.107 2.702 -2.267 1.00 87.75 238 GLU A CA 1
ATOM 1907 C C . GLU A 1 238 ? -17.579 2.753 -2.325 1.00 87.75 238 GLU A C 1
ATOM 1909 O O . GLU A 1 238 ? -16.967 2.157 -3.211 1.00 87.75 238 GLU A O 1
ATOM 1914 N N . GLN A 1 239 ? -16.943 3.379 -1.329 1.00 87.38 239 GLN A N 1
ATOM 1915 C CA . GLN A 1 239 ? -15.483 3.411 -1.226 1.00 87.38 239 GLN A CA 1
ATOM 1916 C C . GLN A 1 239 ? -14.891 2.023 -0.972 1.00 87.38 239 GLN A C 1
ATOM 1918 O O . GLN A 1 239 ? -13.913 1.664 -1.626 1.00 87.38 239 GLN A O 1
ATOM 1923 N N . LEU A 1 240 ? -15.485 1.231 -0.069 1.00 87.50 240 LEU A N 1
ATOM 1924 C CA . LEU A 1 240 ? -15.074 -0.156 0.180 1.00 87.50 240 LEU A CA 1
ATOM 1925 C C . LEU A 1 240 ? -15.164 -1.014 -1.089 1.00 87.50 240 LEU A C 1
ATOM 1927 O O . LEU A 1 240 ? -14.249 -1.788 -1.374 1.00 87.50 240 LEU A O 1
ATOM 1931 N N . GLN A 1 241 ? -16.243 -0.852 -1.860 1.00 83.50 241 GLN A N 1
ATOM 1932 C CA . GLN A 1 241 ? -16.465 -1.577 -3.108 1.00 83.50 241 GLN A CA 1
ATOM 1933 C C . GLN A 1 241 ? -15.474 -1.156 -4.192 1.00 83.50 241 GLN A C 1
ATOM 1935 O O . GLN A 1 241 ? -14.858 -2.016 -4.822 1.00 83.50 241 GLN A O 1
ATOM 1940 N N . ARG A 1 242 ? -15.285 0.152 -4.393 1.00 83.12 242 ARG A N 1
ATOM 1941 C CA . ARG A 1 242 ? -14.336 0.668 -5.385 1.00 83.12 242 ARG A CA 1
ATOM 1942 C C . ARG A 1 242 ? -12.908 0.240 -5.064 1.00 83.12 242 ARG A C 1
ATOM 1944 O O . ARG A 1 242 ? -12.175 -0.136 -5.963 1.00 83.12 242 ARG A O 1
ATOM 1951 N N . ALA A 1 243 ? -12.543 0.224 -3.783 1.00 81.06 243 ALA A N 1
ATOM 1952 C CA . ALA A 1 243 ? -11.247 -0.265 -3.320 1.00 81.06 243 ALA A CA 1
ATOM 1953 C C . ALA A 1 243 ? -11.138 -1.803 -3.268 1.00 81.06 243 ALA A C 1
ATOM 1955 O O . ALA A 1 243 ? -10.087 -2.318 -2.894 1.00 81.06 243 ALA A O 1
ATOM 1956 N N . ARG A 1 244 ? -12.209 -2.539 -3.616 1.00 78.75 244 ARG A N 1
ATOM 1957 C CA . ARG A 1 244 ? -12.285 -4.013 -3.614 1.00 78.75 244 ARG A CA 1
ATOM 1958 C C . ARG A 1 244 ? -11.784 -4.630 -2.305 1.00 78.75 244 ARG A C 1
ATOM 1960 O O . ARG A 1 244 ? -11.090 -5.647 -2.293 1.00 78.75 244 ARG A O 1
ATOM 1967 N N . ILE A 1 245 ? -12.136 -4.008 -1.180 1.00 85.06 245 ILE A N 1
ATOM 1968 C CA . ILE A 1 245 ? -11.715 -4.482 0.137 1.00 85.06 245 ILE A CA 1
ATOM 1969 C C . ILE A 1 245 ? -12.410 -5.808 0.446 1.00 85.06 245 ILE A C 1
ATOM 1971 O O . ILE A 1 245 ? -13.618 -5.861 0.662 1.00 85.06 245 ILE A O 1
ATOM 1975 N N . HIS A 1 246 ? -11.627 -6.885 0.492 1.00 84.31 246 HIS A N 1
ATOM 1976 C CA . HIS A 1 246 ? -12.135 -8.215 0.810 1.00 84.31 246 HIS A CA 1
ATOM 1977 C C . HIS A 1 246 ? -12.467 -8.350 2.314 1.00 84.31 246 HIS A C 1
ATOM 1979 O O . HIS A 1 246 ? -11.641 -7.939 3.140 1.00 84.31 246 HIS A O 1
ATOM 1985 N N . PRO A 1 247 ? -13.583 -9.010 2.698 1.00 88.38 247 PRO A N 1
ATOM 1986 C CA . PRO A 1 247 ? -13.962 -9.214 4.102 1.00 88.38 247 PRO A CA 1
ATOM 1987 C C . PRO A 1 247 ? -12.858 -9.825 4.960 1.00 88.38 247 PRO A C 1
ATOM 1989 O O . PRO A 1 247 ? -12.621 -9.401 6.087 1.00 88.38 247 PRO A O 1
ATOM 1992 N N . PHE A 1 248 ? -12.113 -10.776 4.398 1.00 86.06 248 PHE A N 1
ATOM 1993 C CA . PHE A 1 248 ? -10.974 -11.394 5.078 1.00 86.06 248 PHE A CA 1
ATOM 1994 C C . PHE A 1 248 ? -9.900 -10.380 5.503 1.00 86.06 248 PHE A C 1
ATOM 1996 O O . PHE A 1 248 ? -9.373 -10.465 6.609 1.00 86.06 248 PHE A O 1
ATOM 2003 N N . ASN A 1 249 ? -9.594 -9.390 4.657 1.00 86.81 249 ASN A N 1
ATOM 2004 C CA . ASN A 1 249 ? -8.589 -8.374 4.973 1.00 86.81 249 ASN A CA 1
ATOM 2005 C C . ASN A 1 249 ? -9.071 -7.458 6.105 1.00 86.81 249 ASN A C 1
ATOM 2007 O O . ASN A 1 249 ? -8.277 -7.086 6.970 1.00 86.81 249 ASN A O 1
ATOM 2011 N N . VAL A 1 250 ? -10.370 -7.140 6.130 1.00 91.12 250 VAL A N 1
ATOM 2012 C CA . VAL A 1 250 ? -10.987 -6.378 7.227 1.00 91.12 250 VAL A CA 1
ATOM 2013 C C . VAL A 1 250 ? -10.958 -7.180 8.521 1.00 91.12 250 VAL A C 1
ATOM 2015 O O . VAL A 1 250 ? -10.601 -6.633 9.558 1.00 91.12 250 VAL A O 1
ATOM 2018 N N . LEU A 1 251 ? -11.249 -8.481 8.465 1.00 90.19 251 LEU A N 1
ATOM 2019 C CA . LEU A 1 251 ? -11.209 -9.362 9.630 1.00 90.19 251 LEU A CA 1
ATOM 2020 C C . LEU A 1 251 ? -9.804 -9.460 10.233 1.00 90.19 251 LEU A C 1
ATOM 2022 O O . LEU A 1 251 ? -9.636 -9.299 11.439 1.00 90.19 251 LEU A O 1
ATOM 2026 N N . VAL A 1 252 ? -8.778 -9.663 9.399 1.00 89.88 252 VAL A N 1
ATOM 2027 C CA . VAL A 1 252 ? -7.378 -9.659 9.854 1.00 89.88 252 VAL A CA 1
ATOM 2028 C C . VAL A 1 252 ? -7.041 -8.326 10.523 1.00 89.88 252 VAL A C 1
ATOM 2030 O O . VAL A 1 252 ? -6.399 -8.314 11.576 1.00 89.88 252 VAL A O 1
ATOM 2033 N N . ALA A 1 253 ? -7.479 -7.206 9.942 1.00 91.88 253 ALA A N 1
ATOM 2034 C CA . ALA A 1 253 ? -7.245 -5.883 10.505 1.00 91.88 253 ALA A CA 1
ATOM 2035 C C . ALA A 1 253 ? -7.987 -5.665 11.832 1.00 91.88 253 ALA A C 1
ATOM 2037 O O . ALA A 1 253 ? -7.384 -5.149 12.770 1.00 91.88 253 ALA A O 1
ATOM 2038 N N . LEU A 1 254 ? -9.243 -6.106 11.937 1.00 93.44 254 LEU A N 1
ATOM 2039 C CA . LEU A 1 254 ? -10.058 -6.048 13.150 1.00 93.44 254 LEU A CA 1
ATOM 2040 C C . LEU A 1 254 ? -9.402 -6.814 14.298 1.00 93.44 254 LEU A C 1
ATOM 2042 O O . LEU A 1 254 ? -9.164 -6.239 15.358 1.00 93.44 254 LEU A O 1
ATOM 2046 N N . GLU A 1 255 ? -9.043 -8.078 14.072 1.00 90.50 255 GLU A N 1
ATOM 2047 C CA . GLU A 1 255 ? -8.393 -8.912 15.088 1.00 90.50 255 GLU A CA 1
ATOM 2048 C C . GLU A 1 255 ? -7.005 -8.382 15.462 1.00 90.50 255 GLU A C 1
ATOM 2050 O O . GLU A 1 255 ? -6.588 -8.430 16.619 1.00 90.50 255 GLU A O 1
ATOM 2055 N N . THR A 1 256 ? -6.282 -7.806 14.499 1.00 91.00 256 THR A N 1
ATOM 2056 C CA . THR A 1 256 ? -5.006 -7.140 14.788 1.00 91.00 256 THR A CA 1
ATOM 2057 C C . THR A 1 256 ? -5.215 -5.902 15.657 1.00 91.00 256 THR A C 1
ATOM 2059 O O . THR A 1 256 ? -4.502 -5.732 16.643 1.00 91.00 256 THR A O 1
ATOM 2062 N N . TYR A 1 257 ? -6.191 -5.053 15.326 1.00 94.44 257 TYR A N 1
ATOM 2063 C CA . TYR A 1 257 ? -6.466 -3.808 16.040 1.00 94.44 257 TYR A CA 1
ATOM 2064 C C . TYR A 1 257 ? -6.961 -4.057 17.470 1.00 94.44 257 TYR A C 1
ATOM 2066 O O . TYR A 1 257 ? -6.450 -3.430 18.399 1.00 94.44 257 TYR A O 1
ATOM 2074 N N . LYS A 1 258 ? -7.859 -5.038 17.652 1.00 93.75 258 LYS A N 1
ATOM 2075 C CA . LYS A 1 258 ? -8.391 -5.499 18.950 1.00 93.75 258 LYS A CA 1
ATOM 2076 C C . LYS A 1 258 ? -7.324 -5.992 19.922 1.00 93.75 258 LYS A C 1
ATOM 2078 O O . LYS A 1 258 ? -7.541 -5.975 21.126 1.00 93.75 258 LYS A O 1
ATOM 2083 N N . ARG A 1 259 ? -6.168 -6.437 19.429 1.00 91.00 259 ARG A N 1
ATOM 2084 C CA . ARG A 1 259 ? -5.068 -6.884 20.297 1.00 91.00 259 ARG A CA 1
ATOM 2085 C C . ARG A 1 259 ? -4.323 -5.737 20.970 1.00 91.00 259 ARG A C 1
ATOM 2087 O O . ARG A 1 259 ? -3.582 -6.002 21.910 1.00 91.00 259 ARG A O 1
ATOM 2094 N N . GLY A 1 260 ? -4.453 -4.505 20.470 1.00 92.31 260 GLY A N 1
ATOM 2095 C CA . GLY A 1 260 ? -3.734 -3.345 21.008 1.00 92.31 260 GLY A CA 1
ATOM 2096 C C . GLY A 1 260 ? -2.215 -3.389 20.808 1.00 92.31 260 GLY A C 1
ATOM 2097 O O . GLY A 1 260 ? -1.503 -2.571 21.378 1.00 92.31 260 GLY A O 1
ATOM 2098 N N . LYS A 1 261 ? -1.686 -4.348 20.034 1.00 91.31 261 LYS A N 1
ATOM 2099 C CA . LYS A 1 261 ? -0.245 -4.482 19.791 1.00 91.31 261 LYS A CA 1
ATOM 2100 C C . LYS A 1 261 ? 0.095 -5.122 18.454 1.00 91.31 261 LYS A C 1
ATOM 2102 O O . LYS A 1 261 ? -0.605 -6.007 17.951 1.00 91.31 261 LYS A O 1
ATOM 2107 N N . GLY A 1 262 ? 1.222 -4.693 17.896 1.00 85.50 262 GLY A N 1
ATOM 2108 C CA . GLY A 1 262 ? 1.802 -5.241 16.681 1.00 85.50 262 GLY A CA 1
ATOM 2109 C C . GLY A 1 262 ? 2.354 -6.648 16.905 1.00 85.50 262 GLY A C 1
ATOM 2110 O O . GLY A 1 262 ? 2.666 -7.057 18.019 1.00 85.50 262 GLY A O 1
ATOM 2111 N N . PHE A 1 263 ? 2.489 -7.417 15.827 1.00 77.81 263 PHE A N 1
ATOM 2112 C CA . PHE A 1 263 ? 3.116 -8.745 15.891 1.00 77.81 263 PHE A CA 1
ATOM 2113 C C . PHE A 1 263 ? 4.636 -8.702 15.806 1.00 77.81 263 PHE A C 1
ATOM 2115 O O . PHE A 1 263 ? 5.309 -9.625 16.249 1.00 77.81 263 PHE A O 1
ATOM 2122 N N . LYS A 1 264 ? 5.168 -7.648 15.188 1.00 74.50 264 LYS A N 1
ATOM 2123 C CA . LYS A 1 264 ? 6.599 -7.407 15.041 1.00 74.50 264 LYS A CA 1
ATOM 2124 C C . LYS A 1 264 ? 6.929 -6.072 15.695 1.00 74.50 264 LYS A C 1
ATOM 2126 O O . LYS A 1 264 ? 6.209 -5.095 15.495 1.00 74.50 264 LYS A O 1
ATOM 2131 N N . GLY A 1 265 ? 8.040 -6.033 16.424 1.00 80.25 265 GLY A N 1
ATOM 2132 C CA . GLY A 1 265 ? 8.504 -4.835 17.121 1.00 80.25 265 GLY A CA 1
ATOM 2133 C C . GLY A 1 265 ? 7.790 -4.587 18.451 1.00 80.25 265 GLY A C 1
ATOM 2134 O O . GLY A 1 265 ? 7.237 -5.506 19.046 1.00 80.25 265 GLY A O 1
ATOM 2135 N N . LYS A 1 266 ? 7.845 -3.332 18.911 1.00 86.81 266 LYS A N 1
ATOM 2136 C CA . LYS A 1 266 ? 7.331 -2.868 20.214 1.00 86.81 266 LYS A CA 1
ATOM 2137 C C . LYS A 1 266 ? 6.090 -1.972 20.088 1.00 86.81 266 LYS A C 1
ATOM 2139 O O . LYS A 1 266 ? 5.810 -1.187 20.981 1.00 86.81 266 LYS A O 1
ATOM 2144 N N . LEU A 1 267 ? 5.413 -2.010 18.938 1.00 90.44 267 LEU A N 1
ATOM 2145 C CA . LEU A 1 267 ? 4.274 -1.134 18.674 1.00 90.44 267 LEU A CA 1
ATOM 2146 C C . LEU A 1 267 ? 3.078 -1.579 19.523 1.00 90.44 267 LEU A C 1
ATOM 2148 O O . LEU A 1 267 ? 2.567 -2.680 19.317 1.00 90.44 267 LEU A O 1
ATOM 2152 N N . GLU A 1 268 ? 2.623 -0.716 20.420 1.00 94.25 268 GLU A N 1
ATOM 2153 C CA . GLU A 1 268 ? 1.449 -0.911 21.272 1.00 94.25 268 GLU A CA 1
ATOM 2154 C C . GLU A 1 268 ? 0.556 0.327 21.176 1.00 94.25 268 GLU A C 1
ATOM 2156 O O . GLU A 1 268 ? 1.047 1.438 20.993 1.00 94.25 268 GLU A O 1
ATOM 2161 N N . TRP A 1 269 ? -0.759 0.145 21.241 1.00 95.19 269 TRP A N 1
ATOM 2162 C CA . TRP A 1 269 ? -1.719 1.236 21.123 1.00 95.19 269 TRP A CA 1
ATOM 2163 C C . TRP A 1 269 ? -2.948 1.003 21.987 1.00 95.19 269 TRP A C 1
ATOM 2165 O O . TRP A 1 269 ? -3.366 -0.127 22.251 1.00 95.19 269 TRP A O 1
ATOM 2175 N N . LYS A 1 270 ? -3.590 2.108 22.368 1.00 94.50 270 LYS A N 1
ATOM 2176 C CA . LYS A 1 270 ? -4.907 2.070 22.992 1.00 94.50 270 LYS A CA 1
ATOM 2177 C C . LYS A 1 270 ? -5.968 1.803 21.928 1.00 94.50 270 LYS A C 1
ATOM 2179 O O . LYS A 1 270 ? -6.015 2.471 20.896 1.00 94.50 270 LYS A O 1
ATOM 2184 N N . ILE A 1 271 ? -6.825 0.823 22.189 1.00 95.88 271 ILE A N 1
ATOM 2185 C CA . ILE A 1 271 ? -7.925 0.468 21.292 1.00 95.88 271 ILE A CA 1
ATOM 2186 C C . ILE A 1 271 ? -8.975 1.576 21.353 1.00 95.88 271 ILE A C 1
ATOM 2188 O O . ILE A 1 271 ? -9.475 1.908 22.430 1.00 95.88 271 ILE A O 1
ATOM 2192 N N . ASN A 1 272 ? -9.309 2.139 20.195 1.00 95.69 272 ASN A N 1
ATOM 2193 C CA . ASN A 1 272 ? -10.440 3.040 20.060 1.00 95.69 272 ASN A CA 1
ATOM 2194 C C . ASN A 1 272 ? -11.701 2.239 19.694 1.00 95.69 272 ASN A C 1
ATOM 2196 O O . ASN A 1 272 ? -11.770 1.626 18.623 1.00 95.69 272 ASN A O 1
ATOM 2200 N N . SER A 1 273 ? -12.710 2.279 20.568 1.00 95.56 273 SER A N 1
ATOM 2201 C CA . SER A 1 273 ? -13.975 1.562 20.388 1.00 95.56 273 SER A CA 1
ATOM 2202 C C . SER A 1 273 ? -14.721 1.959 19.112 1.00 95.56 273 SER A C 1
ATOM 2204 O O . SER A 1 273 ? -15.272 1.089 18.449 1.00 95.56 273 SER A O 1
ATOM 2206 N N . ASN A 1 274 ? -14.704 3.233 18.708 1.00 96.31 274 ASN A N 1
ATOM 2207 C CA . ASN A 1 274 ? -15.400 3.684 17.498 1.00 96.31 274 ASN A CA 1
ATOM 2208 C C . ASN A 1 274 ? -14.750 3.122 16.230 1.00 96.31 274 ASN A C 1
ATOM 2210 O O . ASN A 1 274 ? -15.448 2.699 15.309 1.00 96.31 274 ASN A O 1
ATOM 2214 N N . VAL A 1 275 ? -13.415 3.078 16.193 1.00 96.44 275 VAL A N 1
ATOM 2215 C CA . VAL A 1 275 ? -12.661 2.478 15.080 1.00 96.44 275 VAL A CA 1
ATOM 2216 C C . VAL A 1 275 ? -12.897 0.969 15.029 1.00 96.44 275 VAL A C 1
ATOM 2218 O O . VAL A 1 275 ? -13.104 0.422 13.947 1.00 96.44 275 VAL A O 1
ATOM 2221 N N . GLN A 1 276 ? -12.921 0.298 16.184 1.00 95.81 276 GLN A N 1
ATOM 2222 C CA . GLN A 1 276 ? -13.244 -1.126 16.266 1.00 95.81 276 GLN A CA 1
ATOM 2223 C C . GLN A 1 276 ? -14.653 -1.415 15.727 1.00 95.81 276 GLN A C 1
ATOM 2225 O O . GLN A 1 276 ? -14.800 -2.264 14.850 1.00 95.81 276 GLN A O 1
ATOM 2230 N N . THR A 1 277 ? -15.669 -0.683 16.190 1.00 96.56 277 THR A N 1
ATOM 2231 C CA . THR A 1 277 ? -17.051 -0.822 15.705 1.00 96.56 277 THR A CA 1
ATOM 2232 C C . THR A 1 277 ? -17.145 -0.532 14.206 1.00 96.56 277 THR A C 1
ATOM 2234 O O . THR A 1 277 ? -17.815 -1.252 13.470 1.00 96.56 277 THR A O 1
ATOM 2237 N N . ALA A 1 278 ? -16.424 0.478 13.709 1.00 96.75 278 ALA A N 1
ATOM 2238 C CA . ALA A 1 278 ? -16.391 0.787 12.282 1.00 96.75 278 ALA A CA 1
ATOM 2239 C C . ALA A 1 278 ? -15.749 -0.332 11.442 1.00 96.75 278 ALA A C 1
ATOM 2241 O O . ALA A 1 278 ? -16.215 -0.593 10.337 1.00 96.75 278 ALA A O 1
ATOM 2242 N N . LEU A 1 279 ? -14.714 -1.013 11.948 1.00 95.94 279 LEU A N 1
ATOM 2243 C CA . LEU A 1 279 ? -14.133 -2.192 11.293 1.00 95.94 279 LEU A CA 1
ATOM 2244 C C . LEU A 1 279 ? -15.098 -3.386 11.290 1.00 95.94 279 LEU A C 1
ATOM 2246 O O . LEU A 1 279 ? -15.181 -4.093 10.288 1.00 95.94 279 LEU A O 1
ATOM 2250 N N . GLU A 1 280 ? -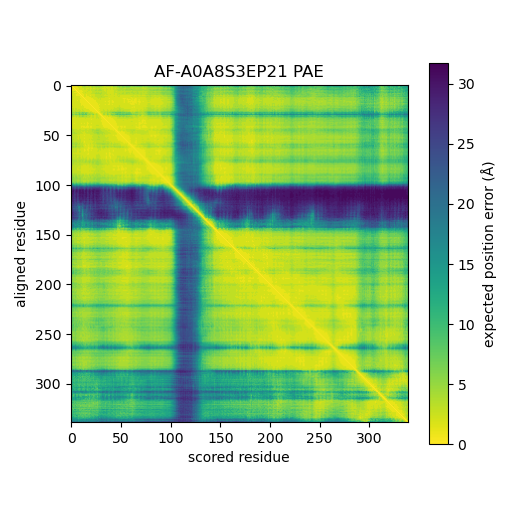15.837 -3.601 12.380 1.00 94.06 280 GLU A N 1
ATOM 2251 C CA . GLU A 1 280 ? -16.883 -4.630 12.450 1.00 94.06 280 GLU A CA 1
ATOM 2252 C C . GLU A 1 280 ? -17.992 -4.363 11.425 1.00 94.06 280 GLU A C 1
ATOM 2254 O O . GLU A 1 280 ? -18.367 -5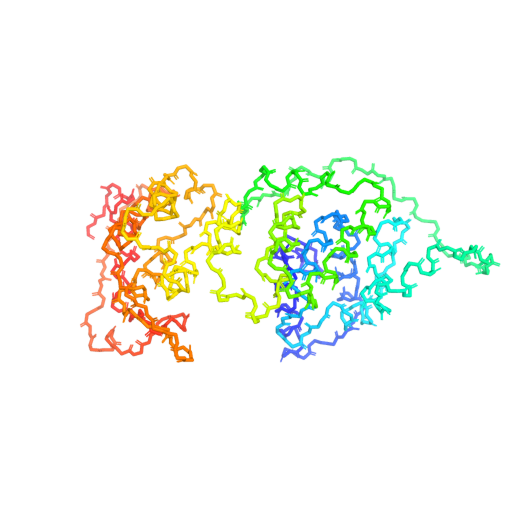.258 10.670 1.00 94.06 280 GLU A O 1
ATOM 2259 N N . GLU A 1 281 ? -18.467 -3.123 11.317 1.00 93.81 281 GLU A N 1
ATOM 2260 C CA . GLU A 1 281 ? -19.435 -2.734 10.286 1.00 93.81 281 GLU A CA 1
ATOM 2261 C C . GLU A 1 281 ? -18.857 -2.879 8.869 1.00 93.81 281 GLU A C 1
ATOM 2263 O O . GLU A 1 281 ? -19.514 -3.441 7.990 1.00 93.81 281 GLU A O 1
ATOM 2268 N N . ALA A 1 282 ? -17.614 -2.440 8.646 1.00 93.44 282 ALA A N 1
ATOM 2269 C CA . ALA A 1 282 ? -16.929 -2.564 7.359 1.00 93.44 282 ALA A CA 1
ATOM 2270 C C . ALA A 1 282 ? -16.805 -4.028 6.907 1.00 93.44 282 ALA A C 1
ATOM 2272 O O . ALA A 1 282 ? -16.964 -4.323 5.720 1.00 93.44 282 ALA A O 1
ATOM 2273 N N . PHE A 1 283 ? -16.577 -4.955 7.844 1.00 91.31 283 PHE A N 1
ATOM 2274 C CA . PHE A 1 283 ? -16.552 -6.390 7.568 1.00 91.31 283 PHE A CA 1
ATOM 2275 C C . PHE A 1 283 ? -17.884 -6.849 6.968 1.00 91.31 283 PHE A C 1
ATOM 2277 O O . PHE A 1 283 ? -17.895 -7.449 5.893 1.00 91.31 283 PHE A O 1
ATOM 2284 N N . TYR A 1 284 ? -19.014 -6.473 7.570 1.00 87.44 284 TYR A N 1
ATOM 2285 C CA . TYR A 1 284 ? -20.322 -6.829 7.021 1.00 87.44 284 TYR A CA 1
ATOM 2286 C C . TYR A 1 284 ? -20.630 -6.131 5.690 1.00 87.44 284 TYR A C 1
ATOM 2288 O O . TYR A 1 284 ? -21.170 -6.755 4.774 1.00 87.44 284 TYR A O 1
ATOM 2296 N N . LEU A 1 285 ? -20.255 -4.856 5.547 1.00 89.00 285 LEU A N 1
ATOM 2297 C CA . LEU A 1 285 ? -20.448 -4.097 4.307 1.00 89.00 285 LEU A CA 1
ATOM 2298 C C . LEU A 1 285 ? -19.659 -4.687 3.131 1.00 89.00 285 LEU A C 1
ATOM 2300 O O . LEU A 1 285 ? -20.129 -4.633 1.992 1.00 89.00 285 LEU A O 1
ATOM 2304 N N . SER A 1 286 ? -18.499 -5.289 3.404 1.00 85.44 286 SER A N 1
ATOM 2305 C CA . SER A 1 286 ? -17.644 -5.895 2.380 1.00 85.44 286 SER A CA 1
ATOM 2306 C C . SER A 1 286 ? -18.180 -7.215 1.802 1.00 85.44 286 SER A C 1
ATOM 2308 O O . SER A 1 286 ? -17.778 -7.596 0.705 1.00 85.44 286 SER A O 1
ATOM 2310 N N . PHE A 1 287 ? -19.129 -7.901 2.462 1.00 80.31 287 PHE A N 1
ATOM 2311 C CA . PHE A 1 287 ? -19.699 -9.158 1.944 1.00 80.31 287 PHE A CA 1
ATOM 2312 C C . PHE A 1 287 ? -20.501 -8.975 0.657 1.00 80.31 287 PHE A C 1
ATOM 2314 O O . PHE A 1 287 ? -20.424 -9.802 -0.248 1.00 80.31 287 PHE A O 1
ATOM 2321 N N . LYS A 1 288 ? -21.242 -7.867 0.540 1.00 67.50 288 LYS A N 1
ATOM 2322 C CA . LYS A 1 288 ? -22.189 -7.634 -0.566 1.00 67.50 288 LYS A CA 1
ATOM 2323 C C . LYS A 1 288 ? -21.509 -7.325 -1.913 1.00 67.50 288 LYS A C 1
ATOM 2325 O O . LYS A 1 288 ? -22.184 -6.977 -2.878 1.00 67.50 288 LYS A O 1
ATOM 2330 N N . TYR A 1 289 ? -20.183 -7.420 -1.966 1.00 63.12 289 TYR A N 1
ATOM 2331 C CA . TYR A 1 289 ? -19.383 -7.361 -3.187 1.00 63.12 289 TYR A CA 1
ATOM 2332 C C . TYR A 1 289 ? -19.311 -8.710 -3.919 1.00 63.12 289 TYR A C 1
ATOM 2334 O O . TYR A 1 289 ? -19.063 -8.746 -5.123 1.00 63.12 289 TYR A O 1
ATOM 2342 N N . VAL A 1 290 ? -19.522 -9.828 -3.224 1.00 68.56 290 VAL A N 1
ATOM 2343 C CA . VAL A 1 290 ? -19.399 -11.143 -3.853 1.00 68.56 290 VAL A CA 1
ATOM 2344 C C . VAL A 1 290 ? -20.624 -11.387 -4.733 1.00 68.56 290 VAL A C 1
ATOM 2346 O O . VAL A 1 290 ? -21.760 -11.302 -4.275 1.00 68.56 290 VAL A O 1
ATOM 2349 N N . LYS A 1 291 ? -20.402 -11.629 -6.030 1.00 71.56 291 LYS A N 1
ATOM 2350 C CA . LYS A 1 291 ? -21.485 -11.892 -6.984 1.00 71.56 291 LYS A CA 1
ATOM 2351 C C . LYS A 1 291 ? -22.118 -13.252 -6.648 1.00 71.56 291 LYS A C 1
ATOM 2353 O O . LYS A 1 291 ? -21.393 -14.246 -6.708 1.00 71.56 291 LYS A O 1
ATOM 2358 N N . PRO A 1 292 ? -23.426 -13.320 -6.331 1.00 81.19 292 PRO A N 1
ATOM 2359 C CA . PRO A 1 292 ? -24.078 -14.593 -6.064 1.00 81.19 292 PRO A CA 1
ATOM 2360 C C . PRO A 1 292 ? -24.141 -15.431 -7.339 1.00 81.19 292 PRO A C 1
ATOM 2362 O O . PRO A 1 292 ? -24.314 -14.916 -8.449 1.00 81.19 292 PRO A O 1
ATOM 2365 N N . THR A 1 293 ? -24.032 -16.737 -7.167 1.00 85.19 293 THR A N 1
ATOM 2366 C CA . THR A 1 293 ? -24.274 -17.742 -8.202 1.00 85.19 293 THR A CA 1
ATOM 2367 C C . THR A 1 293 ? -25.739 -18.186 -8.231 1.00 85.19 293 THR A C 1
ATOM 2369 O O . THR A 1 293 ? -26.179 -18.744 -9.236 1.00 85.19 293 THR A O 1
ATOM 2372 N N . ASN A 1 294 ? -26.496 -17.919 -7.155 1.00 85.50 294 ASN A N 1
ATOM 2373 C CA . ASN A 1 294 ? -27.878 -18.347 -6.920 1.00 85.50 294 ASN A CA 1
ATOM 2374 C C . ASN A 1 294 ? -28.065 -19.871 -6.923 1.00 85.50 294 ASN A C 1
ATOM 2376 O O . ASN A 1 294 ? -29.154 -20.374 -7.205 1.00 85.50 294 ASN A O 1
ATOM 2380 N N . GLN A 1 295 ? -27.001 -20.614 -6.623 1.00 90.00 295 GLN A N 1
ATOM 2381 C CA . GLN A 1 295 ? -27.054 -22.065 -6.495 1.00 90.00 295 GLN A CA 1
ATOM 2382 C C . GLN A 1 295 ? -27.442 -22.484 -5.074 1.00 90.00 295 GLN A C 1
ATOM 2384 O O . GLN A 1 295 ? -27.527 -21.674 -4.152 1.00 90.00 295 GLN A O 1
ATOM 2389 N N . ARG A 1 296 ? -27.708 -23.782 -4.901 1.00 91.19 296 ARG A N 1
ATOM 2390 C CA . ARG A 1 296 ? -27.973 -24.374 -3.586 1.00 91.19 296 ARG A CA 1
ATOM 2391 C C . ARG A 1 296 ? -26.656 -24.796 -2.953 1.00 91.19 296 ARG A C 1
ATOM 2393 O O . ARG A 1 296 ? -25.954 -25.632 -3.521 1.00 91.19 296 ARG A O 1
ATOM 2400 N N . TYR A 1 297 ? -26.365 -24.262 -1.776 1.00 90.38 297 TYR A N 1
ATOM 2401 C CA . TYR A 1 297 ? -25.149 -24.554 -1.024 1.00 90.38 297 TYR A CA 1
ATOM 2402 C C . TYR A 1 297 ? -25.478 -25.322 0.257 1.00 90.38 297 TYR A C 1
ATOM 2404 O O . TYR A 1 297 ? -26.467 -25.028 0.925 1.00 90.38 297 TYR A O 1
ATOM 2412 N N . LEU A 1 298 ? -24.630 -26.293 0.594 1.00 91.62 298 LEU A N 1
ATOM 2413 C CA . LEU A 1 298 ? -24.561 -26.922 1.912 1.00 91.62 298 LEU A CA 1
ATOM 2414 C C . LEU A 1 298 ? -23.163 -26.650 2.459 1.00 91.62 298 LEU A C 1
ATOM 2416 O O . LEU A 1 298 ? -22.184 -27.036 1.814 1.00 91.62 298 LEU A O 1
ATOM 2420 N N . ILE A 1 299 ? -23.058 -25.993 3.613 1.00 90.25 299 ILE A N 1
ATOM 2421 C CA . ILE A 1 299 ? -21.754 -25.643 4.188 1.00 90.25 299 ILE A CA 1
ATOM 2422 C C . ILE A 1 299 ? -21.483 -26.487 5.431 1.00 90.25 299 ILE A C 1
ATOM 2424 O O . ILE A 1 299 ? -22.054 -26.269 6.494 1.00 90.25 299 ILE A O 1
ATOM 2428 N N . GLY A 1 300 ? -20.557 -27.436 5.303 1.00 91.81 300 GLY A N 1
ATOM 2429 C CA . GLY A 1 300 ? -19.991 -28.164 6.436 1.00 91.81 300 GLY A CA 1
ATOM 2430 C C . GLY A 1 300 ? -18.733 -27.469 6.948 1.00 91.81 300 GLY A C 1
ATOM 2431 O O . GLY A 1 300 ? -17.792 -27.267 6.181 1.00 91.81 300 GLY A O 1
ATOM 2432 N N . LEU A 1 301 ? -18.704 -27.113 8.232 1.00 91.69 301 LEU A N 1
ATOM 2433 C CA . LEU A 1 301 ? -17.515 -26.574 8.891 1.00 91.69 301 LEU A CA 1
ATOM 2434 C C . LEU A 1 301 ? -16.839 -27.668 9.713 1.00 91.69 301 LEU A C 1
ATOM 2436 O O . LEU A 1 301 ? -17.476 -28.300 10.555 1.00 91.69 301 LEU A O 1
ATOM 2440 N N . ASP A 1 302 ? -15.544 -27.865 9.482 1.00 91.19 302 ASP A N 1
ATOM 2441 C CA . ASP A 1 302 ? -14.718 -28.680 10.365 1.00 91.19 302 ASP A CA 1
ATOM 2442 C C . ASP A 1 302 ? -14.530 -27.939 11.701 1.00 91.19 302 ASP A C 1
ATOM 2444 O O . ASP A 1 302 ? -14.177 -26.759 11.736 1.00 91.19 302 ASP A O 1
ATOM 2448 N N . VAL A 1 303 ? -14.803 -28.635 12.801 1.00 90.50 303 VAL A N 1
ATOM 2449 C CA . VAL A 1 303 ? -14.679 -28.140 14.182 1.00 90.50 303 VAL A CA 1
ATOM 2450 C C . VAL A 1 303 ? -13.698 -28.984 15.001 1.00 90.50 303 VAL A C 1
ATOM 2452 O O . VAL A 1 303 ? -13.667 -28.904 16.228 1.00 90.50 303 VAL A O 1
ATOM 2455 N N . SER A 1 304 ? -12.902 -29.822 14.333 1.00 92.31 304 SER A N 1
ATOM 2456 C CA . SER A 1 304 ? -11.866 -30.631 14.964 1.00 92.31 304 SER A CA 1
ATOM 2457 C C . SER A 1 304 ? -10.771 -29.763 15.595 1.00 92.31 304 SER A C 1
ATOM 2459 O O . SER A 1 304 ? -10.572 -28.599 15.246 1.00 92.31 304 SER A O 1
ATOM 2461 N N . GLY A 1 305 ? -10.019 -30.330 16.544 1.00 86.44 305 GLY A N 1
ATOM 2462 C CA . GLY A 1 305 ? -8.992 -29.587 17.287 1.00 86.44 305 GLY A CA 1
ATOM 2463 C C . GLY A 1 305 ? -7.890 -28.974 16.410 1.00 86.44 305 GLY A C 1
ATOM 2464 O O . GLY A 1 305 ? -7.321 -27.945 16.775 1.00 86.44 305 GLY A O 1
ATOM 2465 N N . SER A 1 306 ? -7.623 -29.544 15.228 1.00 88.50 306 SER A N 1
ATOM 2466 C CA . SER A 1 306 ? -6.666 -28.986 14.263 1.00 88.50 306 SER A CA 1
ATOM 2467 C C . SER A 1 306 ? -7.117 -27.627 13.710 1.00 88.50 306 SER A C 1
ATOM 2469 O O . SER A 1 306 ? -6.270 -26.812 13.349 1.00 88.50 306 SER A O 1
ATOM 2471 N N . MET A 1 307 ? -8.416 -27.317 13.726 1.00 89.69 307 MET A N 1
ATOM 2472 C CA . MET A 1 307 ? -8.956 -26.031 13.269 1.00 89.69 307 MET A CA 1
ATOM 2473 C C . MET A 1 307 ? -8.627 -24.869 14.216 1.00 89.69 307 MET A C 1
ATOM 2475 O O . MET A 1 307 ? -8.644 -23.705 13.810 1.00 89.69 307 MET A O 1
ATOM 2479 N N . SER A 1 308 ? -8.268 -25.181 15.460 1.00 86.56 308 SER A N 1
ATOM 2480 C CA . SER A 1 308 ? -7.724 -24.231 16.439 1.00 86.56 308 SER A CA 1
ATOM 2481 C C . SER A 1 308 ? -6.194 -24.171 16.411 1.00 86.56 308 SER A C 1
ATOM 2483 O O . SER A 1 308 ? -5.595 -23.377 17.136 1.00 86.56 308 SER A O 1
ATOM 2485 N N . SER A 1 309 ? -5.555 -25.014 15.595 1.00 77.00 309 SER A N 1
ATOM 2486 C CA . SER A 1 309 ? -4.104 -25.091 15.470 1.00 77.00 309 SER A CA 1
ATOM 2487 C C . SER A 1 309 ? -3.603 -24.228 14.314 1.00 77.00 309 SER A C 1
ATOM 2489 O O . SER A 1 309 ? -4.230 -24.146 13.257 1.00 77.00 309 SER A O 1
ATOM 2491 N N . SER A 1 310 ? -2.432 -23.618 14.503 1.00 81.25 310 SER A N 1
ATOM 2492 C CA . SER A 1 310 ? -1.773 -22.780 13.498 1.00 81.25 310 SER A CA 1
ATOM 2493 C C . SER A 1 310 ? -2.590 -21.549 13.085 1.00 81.25 310 SER A C 1
ATOM 2495 O O . SER A 1 310 ? -3.632 -21.213 13.652 1.00 81.25 310 SER A O 1
ATOM 2497 N N . THR A 1 311 ? -2.071 -20.830 12.100 1.00 84.19 311 THR A N 1
ATOM 2498 C CA . THR A 1 311 ? -2.717 -19.659 11.543 1.00 84.19 311 THR A CA 1
ATOM 2499 C C . THR A 1 311 ? -2.709 -19.685 10.020 1.00 84.19 311 THR A C 1
ATOM 2501 O O . THR A 1 311 ? -1.838 -20.283 9.385 1.00 84.19 311 THR A O 1
ATOM 2504 N N . ILE A 1 312 ? -3.719 -19.067 9.410 1.00 82.94 312 ILE A N 1
ATOM 2505 C CA . ILE A 1 312 ? -3.918 -19.123 7.959 1.00 82.94 312 ILE A CA 1
ATOM 2506 C C . ILE A 1 312 ? -3.272 -17.938 7.247 1.00 82.94 312 ILE A C 1
ATOM 2508 O O . ILE A 1 312 ? -3.231 -16.821 7.762 1.00 82.94 312 ILE A O 1
ATOM 2512 N N . ASN A 1 313 ? -2.786 -18.178 6.027 1.00 73.12 313 ASN A N 1
ATOM 2513 C CA . ASN A 1 313 ? -2.200 -17.159 5.150 1.00 73.12 313 ASN A CA 1
ATOM 2514 C C . ASN A 1 313 ? -1.072 -16.332 5.809 1.00 73.12 313 ASN A C 1
ATOM 2516 O O . ASN A 1 313 ? -0.937 -15.133 5.569 1.00 73.12 313 ASN A O 1
ATOM 2520 N N . GLY A 1 314 ? -0.315 -16.948 6.726 1.00 73.12 314 GLY A N 1
ATOM 2521 C CA . GLY A 1 314 ? 0.717 -16.267 7.513 1.00 73.12 314 GLY A CA 1
ATOM 2522 C C . GLY A 1 314 ? 0.191 -15.146 8.420 1.00 73.12 314 GLY A C 1
ATOM 2523 O O . GLY A 1 314 ? 0.999 -14.419 8.996 1.00 73.12 314 GLY A O 1
ATOM 2524 N N . SER A 1 315 ? -1.135 -14.991 8.551 1.00 72.88 315 SER A N 1
ATOM 2525 C CA . SER A 1 315 ? -1.764 -14.055 9.479 1.00 72.88 315 SER A CA 1
ATOM 2526 C C . SER A 1 315 ? -1.555 -14.578 10.888 1.00 72.88 315 SER A C 1
ATOM 2528 O O . SER A 1 315 ? -1.983 -15.683 11.168 1.00 72.88 315 SER A O 1
ATOM 2530 N N . PRO A 1 316 ? -0.937 -13.839 11.804 1.00 70.38 316 PRO A N 1
ATOM 2531 C CA . PRO A 1 316 ? -0.689 -14.346 13.149 1.00 70.38 316 PRO A CA 1
ATOM 2532 C C . PRO A 1 316 ? -1.908 -14.262 14.093 1.00 70.38 316 PRO A C 1
ATOM 2534 O O . PRO A 1 316 ? -1.790 -14.633 15.259 1.00 70.38 316 PRO A O 1
ATOM 2537 N N . THR A 1 317 ? -3.070 -13.789 13.622 1.00 80.06 317 THR A N 1
ATOM 2538 C CA . THR A 1 317 ? -4.321 -13.711 14.411 1.00 80.06 317 THR A CA 1
ATOM 2539 C C . THR A 1 317 ? -5.399 -14.700 14.019 1.00 80.06 317 THR A C 1
ATOM 2541 O O . THR A 1 317 ? -6.263 -14.982 14.841 1.00 80.06 317 THR A O 1
ATOM 2544 N N . ILE A 1 318 ? -5.416 -15.172 12.773 1.00 87.56 318 ILE A N 1
ATOM 2545 C CA . ILE A 1 318 ? -6.579 -15.893 12.255 1.00 87.56 318 ILE A CA 1
ATOM 2546 C C . ILE A 1 318 ? -6.280 -17.385 12.207 1.00 87.56 318 ILE A C 1
ATOM 2548 O O . ILE A 1 318 ? -5.405 -17.825 11.460 1.00 87.56 318 ILE A O 1
ATOM 2552 N N . THR A 1 319 ? -7.029 -18.156 12.989 1.00 89.50 319 THR A N 1
ATOM 2553 C CA . THR A 1 319 ? -7.003 -19.621 12.949 1.00 89.50 319 THR A CA 1
ATOM 2554 C C . THR A 1 319 ? -7.821 -20.150 11.766 1.00 89.50 319 THR A C 1
ATOM 2556 O O . THR A 1 319 ? -8.684 -19.432 11.241 1.00 89.50 319 THR A O 1
ATOM 2559 N N . PRO A 1 320 ? -7.606 -21.408 11.341 1.00 89.88 320 PRO A N 1
ATOM 2560 C CA . PRO A 1 320 ? -8.458 -22.052 10.342 1.00 89.88 320 PRO A CA 1
ATOM 2561 C C . PRO A 1 320 ? -9.951 -22.033 10.708 1.00 89.88 320 PRO A C 1
ATOM 2563 O O . PRO A 1 320 ? -10.783 -21.760 9.843 1.00 89.88 320 PRO A O 1
ATOM 2566 N N . ALA A 1 321 ? -10.297 -22.224 11.987 1.00 90.12 321 ALA A N 1
ATOM 2567 C CA . ALA A 1 321 ? -11.671 -22.119 12.482 1.00 90.12 321 ALA A CA 1
ATOM 2568 C C . ALA A 1 321 ? -12.280 -20.742 12.175 1.00 90.12 321 ALA A C 1
ATOM 2570 O O . ALA A 1 321 ? -13.300 -20.652 11.495 1.00 90.12 321 ALA A O 1
ATOM 2571 N N . VAL A 1 322 ? -11.618 -19.658 12.592 1.00 88.62 322 VAL A N 1
ATOM 2572 C CA . VAL A 1 322 ? -12.121 -18.290 12.375 1.00 88.62 322 VAL A CA 1
ATOM 2573 C C . VAL A 1 322 ? -12.186 -17.955 10.884 1.00 88.62 322 VAL A C 1
ATOM 2575 O O . VAL A 1 322 ? -13.177 -17.396 10.416 1.00 88.62 322 VAL A O 1
ATOM 2578 N N . GLY A 1 323 ? -11.160 -18.333 10.118 1.00 88.00 323 GLY A N 1
ATOM 2579 C CA . GLY A 1 323 ? -11.126 -18.116 8.674 1.00 88.00 323 GLY A CA 1
ATOM 2580 C C . GLY A 1 323 ? -12.250 -18.836 7.928 1.00 88.00 323 GLY A C 1
ATOM 2581 O O . GLY A 1 323 ? -12.909 -18.231 7.083 1.00 88.00 323 GLY A O 1
ATOM 2582 N N . SER A 1 324 ? -12.500 -20.106 8.259 1.00 89.31 324 SER A N 1
ATOM 2583 C CA . SER A 1 324 ? -13.564 -20.905 7.638 1.00 89.31 324 SER A CA 1
ATOM 2584 C C . SER A 1 324 ? -14.955 -20.347 7.945 1.00 89.31 324 SER A C 1
ATOM 2586 O O . SER A 1 324 ? -15.760 -20.192 7.028 1.00 89.31 324 SER A O 1
ATOM 2588 N N . VAL A 1 325 ? -15.211 -19.938 9.194 1.00 89.94 325 VAL A N 1
ATOM 2589 C CA . VAL A 1 325 ? -16.466 -19.280 9.590 1.00 89.94 325 VAL A CA 1
ATOM 2590 C C . VAL A 1 325 ? -16.640 -17.955 8.853 1.00 89.94 325 VAL A C 1
ATOM 2592 O O . VAL 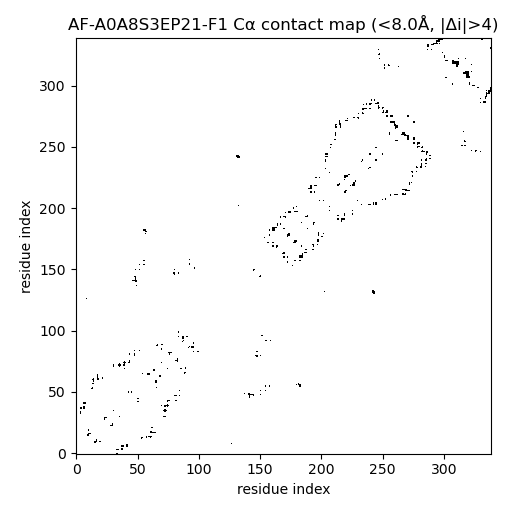A 1 325 ? -17.720 -17.683 8.333 1.00 89.94 325 VAL A O 1
ATOM 2595 N N . ALA A 1 326 ? -15.587 -17.143 8.746 1.00 86.56 326 ALA A N 1
ATOM 2596 C CA . ALA A 1 326 ? -15.653 -15.876 8.028 1.00 86.56 326 ALA A CA 1
ATOM 2597 C C . ALA A 1 326 ? -16.019 -16.068 6.549 1.00 86.56 326 ALA A C 1
ATOM 2599 O O . ALA A 1 326 ? -16.886 -15.358 6.045 1.00 86.56 326 ALA A O 1
ATOM 2600 N N . MET A 1 327 ? -15.416 -17.050 5.873 1.00 83.56 327 MET A N 1
ATOM 2601 C CA . MET A 1 327 ? -15.735 -17.387 4.479 1.00 83.56 327 MET A CA 1
ATOM 2602 C C . MET A 1 327 ? -17.132 -18.004 4.325 1.00 83.56 327 MET A C 1
ATOM 2604 O O . MET A 1 327 ? -17.843 -17.701 3.366 1.00 83.56 327 MET A O 1
ATOM 2608 N N . CYS A 1 328 ? -17.563 -18.821 5.287 1.00 88.56 328 CYS A N 1
ATOM 2609 C CA . CYS A 1 328 ? -18.931 -19.328 5.349 1.00 88.56 328 CYS A CA 1
ATOM 2610 C C . CYS A 1 328 ? -19.933 -18.175 5.450 1.00 88.56 328 CYS A C 1
ATOM 2612 O O . CYS A 1 328 ? -20.872 -18.110 4.660 1.00 88.56 328 CYS A O 1
ATOM 2614 N N . MET A 1 329 ? -19.678 -17.201 6.327 1.00 86.38 329 MET A N 1
ATOM 2615 C CA . MET A 1 329 ? -20.521 -16.016 6.480 1.00 86.38 329 MET A CA 1
ATOM 2616 C C . MET A 1 329 ? -20.631 -15.198 5.190 1.00 86.38 329 MET A C 1
ATOM 2618 O O . MET A 1 329 ? -21.714 -14.683 4.920 1.00 86.38 329 MET A O 1
ATOM 2622 N N . VAL A 1 330 ? -19.576 -15.130 4.362 1.00 83.88 330 VAL A N 1
ATOM 2623 C CA . VAL A 1 330 ? -19.672 -14.539 3.011 1.00 83.88 330 VAL A CA 1
ATOM 2624 C C . VAL A 1 330 ? -20.767 -15.240 2.213 1.00 83.88 330 VAL A C 1
ATOM 2626 O O . VAL A 1 330 ? -21.659 -14.586 1.683 1.00 83.88 330 VAL A O 1
ATOM 2629 N N . THR A 1 331 ? -20.710 -16.569 2.150 1.00 84.56 331 THR A N 1
ATOM 2630 C CA . THR A 1 331 ? -21.608 -17.384 1.324 1.00 84.56 331 THR A CA 1
ATOM 2631 C C . THR A 1 331 ? -23.035 -17.335 1.864 1.00 84.56 331 THR A C 1
ATOM 2633 O O . THR A 1 331 ? -23.944 -16.978 1.126 1.00 84.56 331 THR A O 1
ATOM 2636 N N . VAL A 1 332 ? -23.227 -17.554 3.169 1.00 87.50 332 VAL A N 1
ATOM 2637 C CA . VAL A 1 332 ? -24.539 -17.504 3.845 1.00 87.50 332 VAL A CA 1
ATOM 2638 C C . VAL A 1 332 ? -25.227 -16.148 3.672 1.00 87.50 332 VAL A C 1
ATOM 2640 O O . VAL A 1 332 ? -26.446 -16.082 3.553 1.00 87.50 332 VAL A O 1
ATOM 2643 N N . ARG A 1 333 ? -24.466 -15.046 3.669 1.00 83.88 333 ARG A N 1
ATOM 2644 C CA . ARG A 1 333 ? -25.019 -13.689 3.513 1.00 83.88 333 ARG A CA 1
ATOM 2645 C C . ARG A 1 333 ? -25.224 -13.272 2.058 1.00 83.88 333 ARG A C 1
ATOM 2647 O O . ARG A 1 333 ? -25.949 -12.307 1.822 1.00 83.88 333 ARG A O 1
ATOM 2654 N N . THR A 1 334 ? -24.581 -13.953 1.114 1.00 83.25 334 THR A N 1
ATOM 2655 C CA . THR A 1 334 ? -24.624 -13.617 -0.316 1.00 83.25 334 THR A CA 1
ATOM 2656 C C . THR A 1 334 ? -25.622 -14.487 -1.075 1.00 83.25 334 THR A C 1
ATOM 2658 O O . THR A 1 334 ? -26.351 -13.978 -1.922 1.00 83.25 334 THR A O 1
ATOM 2661 N N . GLU A 1 335 ? -25.672 -15.784 -0.773 1.00 85.81 335 GLU A N 1
ATOM 2662 C CA . GLU A 1 335 ? -26.461 -16.773 -1.505 1.00 85.81 335 GLU A CA 1
ATOM 2663 C C . GLU A 1 335 ? -27.831 -17.001 -0.842 1.00 85.81 335 GLU A C 1
ATOM 2665 O O . GLU A 1 335 ? -27.892 -17.342 0.344 1.00 85.81 335 GLU A O 1
ATOM 2670 N N . PRO A 1 336 ? -28.944 -16.880 -1.591 1.00 80.19 336 PRO A N 1
ATOM 2671 C CA . PRO A 1 336 ? -30.295 -16.983 -1.035 1.00 80.19 336 PRO A CA 1
ATOM 2672 C C . PRO A 1 336 ? -30.668 -18.399 -0.568 1.00 80.19 336 PRO A C 1
ATOM 2674 O O . PRO A 1 336 ? -31.562 -18.552 0.262 1.00 80.19 336 PRO A O 1
ATOM 2677 N N . TYR A 1 337 ? -29.999 -19.434 -1.089 1.00 81.38 337 TYR A N 1
ATOM 2678 C CA . TYR A 1 337 ? -30.315 -20.844 -0.835 1.00 81.38 337 TYR A CA 1
ATOM 2679 C C . TYR A 1 337 ? -29.131 -21.591 -0.210 1.00 81.38 337 TYR A C 1
ATOM 2681 O O . TYR A 1 337 ? -28.639 -22.581 -0.758 1.00 81.38 337 TYR A O 1
ATOM 2689 N N . THR A 1 338 ? -28.682 -21.117 0.950 1.00 78.62 338 THR A N 1
ATOM 2690 C CA . THR A 1 338 ? -27.602 -21.743 1.728 1.00 78.62 338 THR A CA 1
ATOM 2691 C C . THR A 1 338 ? -28.166 -22.442 2.959 1.00 78.62 338 THR A C 1
ATOM 2693 O O . THR A 1 338 ? -28.976 -21.851 3.676 1.00 78.62 338 THR A O 1
ATOM 2696 N N . LYS A 1 339 ? -27.750 -23.688 3.194 1.00 65.50 339 LYS A N 1
ATOM 2697 C CA . LYS A 1 339 ? -28.055 -24.456 4.407 1.00 65.50 339 LYS A CA 1
ATOM 2698 C C . LYS A 1 339 ? -26.805 -24.796 5.199 1.00 65.50 339 LYS A C 1
ATOM 2700 O O . LYS A 1 339 ? -25.761 -25.091 4.565 1.00 65.50 339 LYS A O 1
#

Secondary structure (DSSP, 8-state):
-HHHHTHHHH--SHHHHHHHHHHHHHTT----HHHHHHHHHHHHTS-HHHHHHHHHH-SEETTEEHHHHHHHH------HHHHHHHHHHHH-HHHHHHHHHS------------------GGGGS----SS-S-HHHHHHHHTS--SHHHHHHHHHHHHHHHH---HHHHHHHHHHH---GGGS-GGGGG-HHHHHHHHHT--HHHHHHHHHHHHHTTTT-TT-HHHHHHHHHHT-HHHHHHTT--HHHHHHHHHHHHTTB-SSSS-B-PPPHHHHHHHHHHHHHHHTTSPP---EE--PPP-SGGGGSS-STT-SS--HHHHHHHHHHHHHHH-TEE-

Mean predicted aligned error: 9.22 Å

InterPro domains:
  IPR008858 TROVE domain [PF05731] (3-254)
  IPR008858 TROVE domain [PS50988] (1-295)
  IPR036465 von Willebrand factor A-like domain superfamily [G3DSA:3.40.50.410] (270-339)
  IPR037214 TROVE domain superfamily [SSF140864] (1-288)
  IPR040322 RNA-binding protein RO60 [PTHR14202] (1-336)
  IPR056800 RNA-binding protein RO60, vWA domain [PF25045] (296-338)

Organism: NCBI:txid392030

Solvent-accessible surface area (backbone atoms only — not comparable to full-atom values): 19688 Å² total; per-residue (Å²): 110,70,72,55,69,46,38,60,78,69,35,74,46,63,62,46,45,31,44,50,50,46,51,40,44,77,72,71,50,70,92,42,74,66,56,22,52,38,52,18,48,50,61,68,69,48,55,52,32,48,46,53,56,45,49,59,54,47,49,58,40,78,92,41,37,64,44,58,49,45,72,70,30,60,61,78,72,85,51,68,56,52,45,49,51,53,38,27,56,72,65,31,64,73,53,30,58,50,59,70,72,47,78,82,75,89,76,76,89,76,91,74,77,92,69,86,73,74,85,67,82,76,81,75,81,78,78,83,84,83,84,61,72,39,72,66,60,47,51,54,36,58,64,64,41,87,48,63,65,57,46,50,51,52,54,51,49,47,59,49,36,48,72,56,84,54,63,68,62,48,38,49,43,26,71,76,68,66,50,52,76,67,41,48,40,76,83,62,74,64,42,48,69,50,53,52,51,44,54,78,78,49,52,68,73,59,47,60,75,38,48,56,61,39,27,46,52,55,45,45,38,91,93,28,72,58,33,53,52,51,35,53,53,44,62,30,56,68,58,40,55,55,48,63,49,51,37,67,61,38,47,56,41,42,57,46,44,74,64,29,44,54,95,68,83,86,51,53,30,70,72,46,67,66,55,51,53,23,37,57,51,29,28,61,57,31,36,78,69,57,80,62,84,76,55,82,44,76,73,85,78,76,80,55,75,67,27,73,45,71,52,46,94,82,36,94,79,39,24,46,40,59,50,51,52,54,56,47,50,37,47,59,74,46,28,90,46,57,86